Protein AF-A0A7V7KAH7-F1 (afdb_monomer)

Sequence (180 aa):
MSCTHLASYHIETARDGGSGFTVGRKTSPHVILTEWAMSPMSGLEFIKEVRTNKRYPNPYVAVIMLTSYCERHHVIEARDAGVNEFLVKPISVKALYDRIVEVIEFSRSYVISPSFTGPCRRRSPDSGYIGLGRRQADREKEETAAAARVKAEEEAAAMSQDEVASKLGKKTDNWRGGPR

pLDDT: mean 80.28, std 18.6, range [37.72, 97.38]

Solvent-accessible surface area (backbone atoms only — not comparable to full-atom values): 11133 Å² total; per-residue (Å²): 137,86,88,77,85,81,86,82,79,87,87,82,86,60,89,27,27,64,52,35,51,55,49,42,50,76,66,64,58,70,66,44,80,42,48,44,94,36,62,97,33,31,29,60,56,35,40,41,43,40,40,67,38,84,82,36,86,59,54,79,48,38,32,37,38,38,30,79,74,77,54,70,67,58,56,51,50,44,48,68,40,29,41,68,43,80,45,54,60,85,75,51,72,66,62,54,48,55,49,54,50,42,54,67,78,59,63,63,63,69,42,82,51,101,89,40,43,24,48,49,88,64,85,62,86,82,69,82,76,88,70,85,74,88,47,69,67,47,50,53,50,50,52,51,50,48,52,51,48,51,48,52,50,49,58,59,63,67,58,57,74,68,63,61,56,65,69,63,74,72,78,83,81,85,88,83,88,80,86,134

Radius of gyration: 28.98 Å; Cα contacts (8 Å, |Δi|>4): 180; chains: 1; bounding box: 41×62×112 Å

Mean predicted aligned error: 14.08 Å

Foldseek 3Di:
DDDDDDPPDDDDDDQALVRVQVCCLVPVDQEAEEEQPGPPDGPLNSLLCLLPPPSRPDNARAYEYEYQDDDPVVVVSCVQSAHPHYHHPPDDPVNVVVSVCCCPVPPADWDDDPRGTYGDSCPDPPPVDDDPDDDVVVVVVVVVVVVVVVVVVVVVVVPDPVVVVVVVVPPPPPDPDDDD

Secondary structure (DSSP, 8-state):
--------------SSHHHHHHHHHHH--SEEEEESS-SSS-HHHHHHHHHH-TTSS-TT-EEEEEES--SHHHHHHHHHHT-SEEEESSPPHHHHHHHHHHHHHSPPPEEEETTEEEE-S-S-S-S---SS--SHHHHHHHHHHHHHHHHHHHHHHHS-THHHHHHHTTSSS-------

Structure (mmCIF, N/CA/C/O backbone):
data_AF-A0A7V7KAH7-F1
#
_entry.id   AF-A0A7V7KAH7-F1
#
loop_
_atom_site.group_PDB
_atom_site.id
_atom_site.type_symbol
_atom_site.label_atom_id
_atom_site.label_alt_id
_atom_site.label_comp_id
_atom_site.label_asym_id
_atom_site.label_entity_id
_atom_site.label_seq_id
_atom_site.pdbx_PDB_ins_code
_atom_site.Cartn_x
_atom_site.Cartn_y
_atom_site.Cartn_z
_atom_site.occupancy
_atom_site.B_iso_or_equiv
_atom_site.auth_seq_id
_atom_site.auth_comp_id
_atom_site.auth_asym_id
_atom_site.auth_atom_id
_atom_site.pdbx_PDB_model_num
ATOM 1 N N . MET A 1 1 ? -23.311 5.744 -36.228 1.00 43.34 1 MET A N 1
ATOM 2 C CA . MET A 1 1 ? -21.865 5.975 -36.024 1.00 43.34 1 MET A CA 1
ATOM 3 C C . MET A 1 1 ? -21.495 5.434 -34.655 1.00 43.34 1 MET A C 1
ATOM 5 O O . MET A 1 1 ? -21.769 6.084 -33.658 1.00 43.34 1 MET A O 1
ATOM 9 N N . SER A 1 2 ? -20.997 4.197 -34.601 1.00 38.94 2 SER A N 1
ATOM 10 C CA . SER A 1 2 ? -20.601 3.543 -33.350 1.00 38.94 2 SER A CA 1
ATOM 11 C C . SER A 1 2 ? -19.161 3.935 -33.032 1.00 38.94 2 SER A C 1
ATOM 13 O O . SER A 1 2 ? -18.239 3.504 -33.720 1.00 38.94 2 SER A O 1
ATOM 15 N N . CYS A 1 3 ? -18.980 4.803 -32.040 1.00 37.72 3 CYS A N 1
ATOM 16 C CA . CYS A 1 3 ? -17.673 5.124 -31.482 1.00 37.72 3 CYS A CA 1
ATOM 17 C C . CYS A 1 3 ? -17.333 4.046 -30.448 1.00 37.72 3 CYS A C 1
ATOM 19 O O . CYS A 1 3 ? -17.736 4.128 -29.291 1.00 37.72 3 CYS A O 1
ATOM 21 N N . THR A 1 4 ? -16.653 2.989 -30.879 1.00 52.28 4 THR A N 1
ATOM 22 C CA . THR A 1 4 ? -16.087 1.986 -29.978 1.00 52.28 4 THR A CA 1
ATOM 23 C C . THR A 1 4 ? -14.599 2.246 -29.791 1.00 52.28 4 THR A C 1
ATOM 25 O O . THR A 1 4 ? -13.842 2.169 -30.751 1.00 52.28 4 THR A O 1
ATOM 28 N N . HIS A 1 5 ? -14.228 2.428 -28.520 1.00 53.56 5 HIS A N 1
ATOM 29 C CA . HIS A 1 5 ? -12.903 2.228 -27.922 1.00 53.56 5 HIS A CA 1
ATOM 30 C C . HIS A 1 5 ? -11.847 3.318 -28.121 1.00 53.56 5 HIS A C 1
ATOM 32 O O . HIS A 1 5 ? -11.156 3.357 -29.128 1.00 53.56 5 HIS A O 1
ATOM 38 N N . LEU A 1 6 ? -11.612 4.078 -27.047 1.00 44.00 6 LEU A N 1
ATOM 39 C CA . LEU A 1 6 ? -10.277 4.531 -26.646 1.00 44.00 6 LEU A CA 1
ATOM 40 C C . LEU A 1 6 ? -10.271 4.764 -25.126 1.00 44.00 6 LEU A C 1
ATOM 42 O O . LEU A 1 6 ? -10.186 5.884 -24.635 1.00 44.00 6 LEU A O 1
ATOM 46 N N . ALA A 1 7 ? -10.390 3.681 -24.355 1.00 54.16 7 ALA A N 1
ATOM 47 C CA . ALA A 1 7 ? -9.963 3.699 -22.959 1.00 54.16 7 ALA A CA 1
ATOM 48 C C . ALA A 1 7 ? -8.429 3.609 -22.953 1.00 54.16 7 ALA A C 1
ATOM 50 O O . ALA A 1 7 ? -7.856 2.529 -22.829 1.00 54.16 7 ALA A O 1
ATOM 51 N N . SER A 1 8 ? -7.754 4.732 -23.203 1.00 73.69 8 SER A N 1
ATOM 52 C CA . SER A 1 8 ? -6.296 4.805 -23.124 1.00 73.69 8 SER A CA 1
ATOM 53 C C . SER A 1 8 ? -5.871 4.659 -21.664 1.00 73.69 8 SER A C 1
ATOM 55 O O . SER A 1 8 ? -6.139 5.544 -20.851 1.00 73.69 8 SER A O 1
ATOM 57 N N . TYR A 1 9 ? -5.216 3.552 -21.323 1.00 79.94 9 TYR A N 1
ATOM 58 C CA . TYR A 1 9 ? -4.570 3.373 -20.027 1.00 79.94 9 TYR A CA 1
ATOM 59 C C . TYR A 1 9 ? -3.064 3.605 -20.171 1.00 79.94 9 TYR A C 1
ATOM 61 O O . TYR A 1 9 ? -2.433 3.128 -21.112 1.00 79.94 9 TYR A O 1
ATOM 69 N N . HIS A 1 10 ? -2.489 4.358 -19.237 1.00 89.81 10 HIS A N 1
ATOM 70 C CA . HIS A 1 10 ? -1.060 4.647 -19.196 1.00 89.81 10 HIS A CA 1
ATOM 71 C C . HIS A 1 10 ? -0.420 3.825 -18.078 1.00 89.81 10 HIS A C 1
ATOM 73 O O . HIS A 1 10 ? -0.781 3.988 -16.911 1.00 89.81 10 HIS A O 1
ATOM 79 N N . ILE A 1 11 ? 0.491 2.919 -18.436 1.00 93.12 11 ILE A N 1
ATOM 80 C CA . ILE A 1 11 ? 1.187 2.052 -17.481 1.00 93.12 11 ILE A CA 1
ATOM 81 C C . ILE A 1 11 ? 2.632 2.494 -17.401 1.00 93.12 11 ILE A C 1
ATOM 83 O O . ILE A 1 11 ? 3.334 2.554 -18.405 1.00 93.12 11 ILE A O 1
ATOM 87 N N . GLU A 1 12 ? 3.066 2.736 -16.175 1.00 95.38 12 GLU A N 1
ATOM 88 C CA . GLU A 1 12 ? 4.441 3.064 -15.851 1.00 95.38 12 GLU A CA 1
ATOM 89 C C . GLU A 1 12 ? 4.973 2.034 -14.871 1.00 95.38 12 GLU A C 1
ATOM 91 O O . GLU A 1 12 ? 4.263 1.580 -13.970 1.00 95.38 12 GLU A O 1
ATOM 96 N N . THR A 1 13 ? 6.228 1.649 -15.063 1.00 95.44 13 THR A N 1
ATOM 97 C CA . THR A 1 13 ? 6.860 0.596 -14.269 1.00 95.44 13 THR A CA 1
ATOM 98 C C . THR A 1 13 ? 8.055 1.143 -13.514 1.00 95.44 13 THR A C 1
ATOM 100 O O . THR A 1 13 ? 8.837 1.927 -14.049 1.00 95.44 13 THR A O 1
ATOM 103 N N . ALA A 1 14 ? 8.230 0.671 -12.287 1.00 95.44 14 ALA A N 1
ATOM 104 C CA . ALA A 1 14 ? 9.384 0.957 -11.453 1.00 95.44 14 ALA A CA 1
ATOM 105 C C . ALA A 1 14 ? 9.950 -0.352 -10.896 1.00 95.44 14 ALA A C 1
ATOM 107 O O . ALA A 1 14 ? 9.224 -1.339 -10.769 1.00 95.44 14 ALA A O 1
ATOM 108 N N . ARG A 1 15 ? 11.253 -0.372 -10.598 1.00 92.81 15 ARG A N 1
ATOM 109 C CA . ARG A 1 15 ? 11.948 -1.583 -10.128 1.00 92.81 15 ARG A CA 1
ATOM 110 C C . ARG A 1 15 ? 12.005 -1.693 -8.604 1.00 92.81 15 ARG A C 1
ATOM 112 O O . ARG A 1 15 ? 12.248 -2.781 -8.095 1.00 92.81 15 ARG A O 1
ATOM 119 N N . ASP A 1 16 ? 11.790 -0.589 -7.898 1.00 94.19 16 ASP A N 1
ATOM 120 C CA . ASP A 1 16 ? 11.923 -0.474 -6.446 1.00 94.19 16 ASP A CA 1
ATOM 121 C C . ASP A 1 16 ? 11.052 0.676 -5.905 1.00 94.19 16 ASP A C 1
ATOM 123 O O . ASP A 1 16 ? 10.502 1.474 -6.670 1.00 94.19 16 ASP A O 1
ATOM 127 N N . GLY A 1 17 ? 10.936 0.786 -4.578 1.00 92.81 17 GLY A N 1
ATOM 128 C CA . GLY A 1 17 ? 10.126 1.827 -3.939 1.00 92.81 17 GLY A CA 1
ATOM 129 C C . GLY A 1 17 ? 10.599 3.263 -4.211 1.00 92.81 17 GLY A C 1
ATOM 130 O O . GLY A 1 17 ? 9.771 4.161 -4.363 1.00 92.81 17 GLY A O 1
ATOM 131 N N . GLY A 1 18 ? 11.907 3.503 -4.343 1.00 94.94 18 GLY A N 1
ATOM 132 C CA . GLY A 1 18 ? 12.464 4.836 -4.593 1.00 94.94 18 GLY A CA 1
ATOM 133 C C . GLY A 1 18 ? 12.233 5.312 -6.029 1.00 94.94 18 GLY A C 1
ATOM 134 O O . GLY A 1 18 ? 11.789 6.447 -6.261 1.00 94.94 18 GLY A O 1
ATOM 135 N N . SER A 1 19 ? 12.466 4.431 -7.007 1.00 95.44 19 SER A N 1
ATOM 136 C CA . SER A 1 19 ? 12.095 4.695 -8.401 1.00 95.44 19 SER A CA 1
ATOM 137 C C . SER A 1 19 ? 10.576 4.836 -8.549 1.00 95.44 19 SER A C 1
ATOM 139 O O . SER A 1 19 ? 10.118 5.780 -9.196 1.00 95.44 19 SER A O 1
ATOM 141 N N . GLY A 1 20 ? 9.793 4.003 -7.854 1.00 95.44 20 GLY A N 1
ATOM 142 C CA . GLY A 1 20 ? 8.329 4.074 -7.812 1.00 95.44 20 GLY A CA 1
ATOM 143 C C . GLY A 1 20 ? 7.806 5.398 -7.258 1.00 95.44 20 GLY A C 1
ATOM 144 O O . GLY A 1 20 ? 6.901 6.001 -7.836 1.00 95.44 20 GLY A O 1
ATOM 145 N N . PHE A 1 21 ? 8.424 5.922 -6.199 1.00 95.69 21 PHE A N 1
ATOM 146 C CA . PHE A 1 21 ? 8.093 7.236 -5.647 1.00 95.69 21 PHE A CA 1
ATOM 147 C C . PHE A 1 21 ? 8.374 8.361 -6.645 1.00 95.69 21 PHE A C 1
ATOM 149 O O . PHE A 1 21 ? 7.554 9.261 -6.827 1.00 95.69 21 PHE A O 1
ATOM 156 N N . THR A 1 22 ? 9.505 8.293 -7.346 1.00 95.75 22 THR A N 1
ATOM 157 C CA . THR A 1 22 ? 9.881 9.296 -8.352 1.00 95.75 22 THR A CA 1
ATOM 158 C C . THR A 1 22 ? 8.941 9.276 -9.558 1.00 95.75 22 THR A C 1
ATOM 160 O O . THR A 1 22 ? 8.485 10.335 -9.991 1.00 95.75 22 THR A O 1
ATOM 163 N N . VAL A 1 23 ? 8.623 8.091 -10.084 1.00 95.56 23 VAL A N 1
ATOM 164 C CA . VAL A 1 23 ? 7.680 7.913 -11.200 1.00 95.56 23 VAL A CA 1
ATOM 165 C C . VAL A 1 23 ? 6.280 8.356 -10.789 1.00 95.56 23 VAL A C 1
ATOM 167 O O . VAL A 1 23 ? 5.658 9.147 -11.498 1.00 95.56 23 VAL A O 1
ATOM 170 N N . GLY A 1 24 ? 5.810 7.931 -9.614 1.00 95.00 24 GLY A N 1
ATOM 171 C CA . GLY A 1 24 ? 4.497 8.301 -9.092 1.00 95.00 24 GLY A CA 1
ATOM 172 C C . GLY A 1 24 ? 4.329 9.811 -8.923 1.00 95.00 24 GLY A C 1
ATOM 173 O O . GLY A 1 24 ? 3.283 10.357 -9.258 1.00 95.00 24 GLY A O 1
ATOM 174 N N . ARG A 1 25 ? 5.384 10.521 -8.505 1.00 95.31 25 ARG A N 1
ATOM 175 C CA . ARG A 1 25 ? 5.373 11.991 -8.427 1.00 95.31 25 ARG A CA 1
ATOM 176 C C . ARG A 1 25 ? 5.243 12.679 -9.782 1.00 95.31 25 ARG A C 1
ATOM 178 O O . ARG A 1 25 ? 4.626 13.734 -9.858 1.00 95.31 25 ARG A O 1
ATOM 185 N N . LYS A 1 26 ? 5.857 12.121 -10.825 1.00 94.56 26 LYS A N 1
ATOM 186 C CA . LYS A 1 26 ? 5.827 12.699 -12.176 1.00 94.56 26 LYS A CA 1
ATOM 187 C C . LYS A 1 26 ? 4.507 12.422 -12.889 1.00 94.56 26 LYS A C 1
ATOM 189 O O . LYS A 1 26 ? 4.016 13.276 -13.613 1.00 94.56 26 LYS A O 1
ATOM 194 N N . THR A 1 27 ? 3.964 11.226 -12.689 1.00 93.00 27 THR A N 1
ATOM 195 C CA . THR A 1 27 ? 2.845 10.691 -13.477 1.00 93.00 27 THR A CA 1
ATOM 196 C C . THR A 1 27 ? 1.501 10.811 -12.766 1.00 93.00 27 THR A C 1
ATOM 198 O O . THR A 1 27 ? 0.473 10.756 -13.429 1.00 93.00 27 THR A O 1
ATOM 201 N N . SER A 1 28 ? 1.498 11.018 -11.442 1.00 93.31 28 SER A N 1
ATOM 202 C CA . SER A 1 28 ? 0.298 11.096 -10.595 1.00 93.31 28 SER A CA 1
ATOM 203 C C . SER A 1 28 ? -0.695 9.954 -10.870 1.00 93.31 28 SER A C 1
ATOM 205 O O . SER A 1 28 ? -1.808 10.202 -11.335 1.00 93.31 28 SER A O 1
ATOM 207 N N . PRO A 1 29 ? -0.306 8.690 -10.617 1.00 94.69 29 PRO A N 1
ATOM 208 C CA . PRO A 1 29 ? -1.117 7.534 -10.978 1.00 94.69 29 PRO A CA 1
ATOM 209 C C . PRO A 1 29 ? -2.438 7.491 -10.199 1.00 94.69 29 PRO A C 1
ATOM 211 O O . PRO A 1 29 ? -2.518 7.921 -9.049 1.00 94.69 29 PRO A O 1
ATOM 214 N N . HIS A 1 30 ? -3.463 6.903 -10.818 1.00 93.31 30 HIS A N 1
ATOM 215 C CA . HIS A 1 30 ? -4.758 6.640 -10.177 1.00 93.31 30 HIS A CA 1
ATOM 216 C C . HIS A 1 30 ? -4.741 5.354 -9.340 1.00 93.31 30 HIS A C 1
ATOM 218 O O . HIS A 1 30 ? -5.385 5.277 -8.293 1.00 93.31 30 HIS A O 1
ATOM 224 N N . VAL A 1 31 ? -3.976 4.358 -9.796 1.00 95.38 31 VAL A N 1
ATOM 225 C CA . VAL A 1 31 ? -3.802 3.060 -9.142 1.00 95.38 31 VAL A CA 1
ATOM 226 C C . VAL A 1 31 ? -2.318 2.714 -9.117 1.00 95.38 31 VAL A C 1
ATOM 228 O O . VAL A 1 31 ? -1.616 2.876 -10.112 1.00 95.38 31 VAL A O 1
ATOM 231 N N . ILE A 1 32 ? -1.854 2.214 -7.979 1.00 97.06 32 ILE A N 1
ATOM 232 C CA . ILE A 1 32 ? -0.503 1.705 -7.772 1.00 97.06 32 ILE A CA 1
ATOM 233 C C . ILE A 1 32 ? -0.603 0.216 -7.477 1.00 97.06 32 ILE A C 1
ATOM 235 O O . ILE A 1 32 ? -1.284 -0.197 -6.538 1.00 97.06 32 ILE A O 1
ATOM 239 N N . LEU A 1 33 ? 0.121 -0.577 -8.257 1.00 97.00 33 LEU A N 1
ATOM 240 C CA . LEU A 1 33 ? 0.395 -1.976 -7.962 1.00 97.00 33 LEU A CA 1
ATOM 241 C C . LEU A 1 33 ? 1.817 -2.041 -7.405 1.00 97.00 33 LEU A C 1
ATOM 243 O O . LEU A 1 33 ? 2.743 -1.566 -8.060 1.00 97.00 33 LEU A O 1
ATOM 247 N N . THR A 1 34 ? 2.001 -2.581 -6.203 1.00 96.81 34 THR A N 1
ATOM 248 C CA . THR A 1 34 ? 3.327 -2.641 -5.570 1.00 96.81 34 THR A CA 1
ATOM 249 C C . THR A 1 34 ? 3.586 -3.996 -4.934 1.00 96.81 34 THR A C 1
ATOM 251 O O . THR A 1 34 ? 2.651 -4.659 -4.491 1.00 96.81 34 THR A O 1
ATOM 254 N N . GLU A 1 35 ? 4.850 -4.409 -4.895 1.00 95.31 35 GLU A N 1
ATOM 255 C CA . GLU A 1 35 ? 5.289 -5.629 -4.220 1.00 95.31 35 GLU A CA 1
ATOM 256 C C . GLU A 1 35 ? 5.752 -5.311 -2.795 1.00 95.31 35 GLU A C 1
ATOM 258 O O . GLU A 1 35 ? 6.312 -4.247 -2.549 1.00 95.31 35 GLU A O 1
ATOM 263 N N . TRP A 1 36 ? 5.554 -6.221 -1.841 1.00 95.00 36 TRP A N 1
ATOM 264 C CA . TRP A 1 36 ? 6.105 -6.047 -0.496 1.00 95.00 36 TRP A CA 1
ATOM 265 C C . TRP A 1 36 ? 7.627 -6.172 -0.496 1.00 95.00 36 TRP A C 1
ATOM 267 O O . TRP A 1 36 ? 8.336 -5.282 -0.017 1.00 95.00 36 TRP A O 1
ATOM 277 N N . ALA A 1 37 ? 8.121 -7.302 -1.005 1.00 92.81 37 ALA A N 1
ATOM 278 C CA . ALA A 1 37 ? 9.529 -7.670 -0.984 1.00 92.81 37 ALA A CA 1
ATOM 279 C C . ALA A 1 37 ? 10.291 -6.935 -2.098 1.00 92.81 37 ALA A C 1
ATOM 281 O O . ALA A 1 37 ? 10.526 -7.470 -3.180 1.00 92.81 37 ALA A O 1
ATOM 282 N N . MET A 1 38 ? 10.659 -5.685 -1.823 1.00 93.06 38 MET A N 1
ATOM 283 C CA . MET A 1 38 ? 11.460 -4.829 -2.699 1.00 93.06 38 MET A CA 1
ATOM 284 C C . MET A 1 38 ? 12.690 -4.298 -1.955 1.00 93.06 38 MET A C 1
ATOM 286 O O . MET A 1 38 ? 12.682 -4.177 -0.732 1.00 93.06 38 MET A O 1
ATOM 290 N N . SER A 1 39 ? 13.745 -3.981 -2.705 1.00 91.44 39 SER A N 1
ATOM 291 C CA . SER A 1 39 ? 15.004 -3.419 -2.206 1.00 91.44 39 SER A CA 1
ATOM 292 C C . SER A 1 39 ? 15.437 -2.263 -3.116 1.00 91.44 39 SER A C 1
ATOM 294 O O . SER A 1 39 ? 15.196 -2.347 -4.322 1.00 91.44 39 SER A O 1
ATOM 296 N N . PRO A 1 40 ? 16.047 -1.181 -2.591 1.00 93.62 40 PRO A N 1
ATOM 297 C CA . PRO A 1 40 ? 16.440 -0.961 -1.189 1.00 93.62 40 PRO A CA 1
ATOM 298 C C . PRO A 1 40 ? 15.286 -0.550 -0.267 1.00 93.62 40 PRO A C 1
ATOM 300 O O . PRO A 1 40 ? 15.445 -0.558 0.946 1.00 93.62 40 PRO A O 1
ATOM 303 N N . MET A 1 41 ? 14.140 -0.187 -0.840 1.00 94.94 41 MET A N 1
ATOM 304 C CA . MET A 1 41 ? 12.957 0.264 -0.115 1.00 94.94 41 MET A CA 1
ATOM 305 C C . MET A 1 41 ? 11.839 -0.762 -0.271 1.00 94.94 41 MET A C 1
ATOM 307 O O . MET A 1 41 ? 11.464 -1.093 -1.400 1.00 94.94 41 MET A O 1
ATOM 311 N N . SER A 1 42 ? 11.292 -1.227 0.850 1.00 94.50 42 SER A N 1
ATOM 312 C CA . SER A 1 42 ? 10.180 -2.178 0.858 1.00 94.50 42 SER A CA 1
ATOM 313 C C . SER A 1 42 ? 8.878 -1.539 0.366 1.00 94.50 42 SER A C 1
ATOM 315 O O . SER A 1 42 ? 8.684 -0.321 0.431 1.00 94.50 42 SER A O 1
ATOM 317 N N . GLY A 1 43 ? 7.929 -2.366 -0.077 1.00 94.75 43 GLY A N 1
ATOM 318 C CA . GLY A 1 43 ? 6.601 -1.890 -0.471 1.00 94.75 43 GLY A CA 1
ATOM 319 C C . GLY A 1 43 ? 5.852 -1.186 0.655 1.00 94.75 43 GLY A C 1
ATOM 320 O O . GLY A 1 43 ? 5.167 -0.195 0.409 1.00 94.75 43 GLY A O 1
ATOM 321 N N . LEU A 1 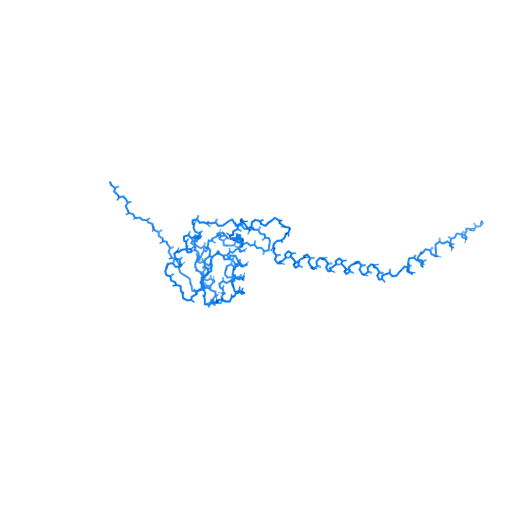44 ? 6.008 -1.650 1.900 1.00 95.31 44 LEU A N 1
ATOM 322 C CA . LEU A 1 44 ? 5.403 -0.991 3.058 1.00 95.31 44 LEU A CA 1
ATOM 323 C C . LEU A 1 44 ? 5.970 0.408 3.292 1.00 95.31 44 LEU A C 1
ATOM 325 O O . LEU A 1 44 ? 5.204 1.344 3.517 1.00 95.31 44 LEU A O 1
ATOM 329 N N . GLU A 1 45 ? 7.294 0.558 3.261 1.00 95.88 45 GLU A N 1
ATOM 330 C CA . GLU A 1 45 ? 7.941 1.864 3.416 1.00 95.88 45 GLU A CA 1
ATOM 331 C C . GLU A 1 45 ? 7.527 2.801 2.288 1.00 95.88 45 GLU A C 1
ATOM 333 O O . GLU A 1 45 ? 7.178 3.953 2.538 1.00 95.88 45 GLU A O 1
ATOM 338 N N . PHE A 1 46 ? 7.493 2.293 1.055 1.00 97.00 46 PHE A N 1
ATOM 339 C CA . PHE A 1 46 ? 7.040 3.053 -0.101 1.00 97.00 46 PHE A CA 1
ATOM 340 C C . PHE A 1 46 ? 5.621 3.594 0.090 1.00 97.00 46 PHE A C 1
ATOM 342 O O . PHE A 1 46 ? 5.376 4.778 -0.137 1.00 97.00 46 PHE A O 1
ATOM 349 N N . ILE A 1 47 ? 4.689 2.769 0.570 1.00 96.81 47 ILE A N 1
ATOM 350 C CA . ILE A 1 47 ? 3.322 3.227 0.832 1.00 96.81 47 ILE A CA 1
ATOM 351 C C . ILE A 1 47 ? 3.287 4.251 1.961 1.00 96.81 47 ILE A C 1
ATOM 353 O O . ILE A 1 47 ? 2.591 5.257 1.835 1.00 96.81 47 ILE A O 1
ATOM 357 N N . LYS A 1 48 ? 4.047 4.047 3.041 1.00 95.62 48 LYS A N 1
ATOM 358 C CA . LYS A 1 48 ? 4.141 5.043 4.117 1.00 95.62 48 LYS A CA 1
ATOM 359 C C . LYS A 1 48 ? 4.607 6.393 3.568 1.00 95.62 48 LYS A C 1
ATOM 361 O O . LYS A 1 48 ? 3.974 7.406 3.869 1.00 95.62 48 LYS A O 1
ATOM 366 N N . GLU A 1 49 ? 5.623 6.414 2.706 1.00 95.75 49 GLU A N 1
ATOM 367 C CA . GLU A 1 49 ? 6.074 7.634 2.025 1.00 95.75 49 GLU A CA 1
ATOM 368 C C . GLU A 1 49 ? 4.979 8.236 1.134 1.00 95.75 49 GLU A C 1
ATOM 370 O O . GLU A 1 49 ? 4.710 9.430 1.222 1.00 95.75 49 GLU A O 1
ATOM 375 N N . VAL A 1 50 ? 4.271 7.433 0.335 1.00 96.12 50 VAL A N 1
ATOM 376 C CA . VAL A 1 50 ? 3.137 7.903 -0.488 1.00 96.12 50 VAL A CA 1
ATOM 377 C C . VAL A 1 50 ? 2.037 8.562 0.355 1.00 96.12 50 VAL A C 1
ATOM 379 O O . VAL A 1 50 ? 1.459 9.566 -0.060 1.00 96.12 50 VAL A O 1
ATOM 382 N N . ARG A 1 51 ? 1.735 8.017 1.539 1.00 95.06 51 ARG A N 1
ATOM 383 C CA . ARG A 1 51 ? 0.655 8.507 2.413 1.00 95.06 51 ARG A CA 1
ATOM 384 C C . ARG A 1 51 ? 1.047 9.725 3.253 1.00 95.06 51 ARG A C 1
ATOM 386 O O . ARG A 1 51 ? 0.168 10.505 3.614 1.00 95.06 51 ARG A O 1
ATOM 393 N N . THR A 1 52 ? 2.324 9.878 3.604 1.00 94.25 52 THR A N 1
ATOM 394 C CA . THR A 1 52 ? 2.776 10.870 4.605 1.00 94.25 52 THR A CA 1
ATOM 395 C C . THR A 1 52 ? 3.689 11.956 4.045 1.00 94.25 52 THR A C 1
ATOM 397 O O . THR A 1 52 ? 3.732 13.065 4.585 1.00 94.25 52 THR A O 1
ATOM 400 N N . ASN A 1 53 ? 4.404 11.686 2.953 1.00 94.12 53 ASN A N 1
ATOM 401 C CA . ASN A 1 53 ? 5.360 12.628 2.402 1.00 94.12 53 ASN A CA 1
ATOM 402 C C . ASN A 1 53 ? 4.646 13.705 1.580 1.00 94.12 53 ASN A C 1
ATOM 404 O O . ASN A 1 53 ? 4.074 13.434 0.527 1.00 94.12 53 ASN A O 1
ATOM 408 N N . LYS A 1 54 ? 4.767 14.965 2.011 1.00 92.44 54 LYS A N 1
ATOM 409 C CA . LYS A 1 54 ? 4.175 16.134 1.333 1.00 92.44 54 LYS A CA 1
ATOM 410 C C . LYS A 1 54 ? 4.653 16.326 -0.111 1.00 92.44 54 LYS A C 1
ATOM 412 O O . LYS A 1 54 ? 4.043 17.081 -0.858 1.00 92.44 54 LYS A O 1
ATOM 417 N N . ARG A 1 55 ? 5.768 15.697 -0.502 1.00 93.69 55 ARG A N 1
ATOM 418 C CA . ARG A 1 55 ? 6.285 15.741 -1.878 1.00 93.69 55 ARG A CA 1
ATOM 419 C C . ARG A 1 55 ? 5.515 14.822 -2.824 1.00 93.69 55 ARG A C 1
ATOM 421 O O . ARG A 1 55 ? 5.693 14.957 -4.037 1.00 93.69 55 ARG A O 1
ATOM 428 N N . TYR A 1 56 ? 4.728 13.883 -2.298 1.00 94.62 56 TYR A N 1
ATOM 429 C CA . TYR A 1 56 ? 3.877 13.022 -3.103 1.00 94.62 56 TYR A CA 1
ATOM 430 C C . TYR A 1 56 ? 2.556 13.742 -3.422 1.00 94.62 56 TYR A C 1
ATOM 432 O O . TYR A 1 56 ? 1.921 14.265 -2.508 1.00 94.62 56 TYR A O 1
ATOM 440 N N . PRO A 1 57 ? 2.134 13.809 -4.698 1.00 93.06 57 PRO A N 1
ATOM 441 C CA . PRO A 1 57 ? 1.035 14.682 -5.114 1.00 93.06 57 PRO A CA 1
ATOM 442 C C . PRO A 1 57 ? -0.335 14.225 -4.605 1.00 93.06 57 PRO A C 1
ATOM 444 O O . PRO A 1 57 ? -1.201 15.056 -4.350 1.00 93.06 57 PRO A O 1
ATOM 447 N N . ASN A 1 58 ? -0.542 12.913 -4.460 1.00 93.56 58 ASN A N 1
ATOM 448 C CA . ASN A 1 58 ? -1.842 12.352 -4.114 1.00 93.56 58 ASN A CA 1
ATOM 449 C C . ASN A 1 58 ? -1.724 11.255 -3.039 1.00 93.56 58 ASN A C 1
ATOM 451 O O . ASN A 1 58 ? -1.497 10.092 -3.380 1.00 93.56 58 ASN A O 1
ATOM 455 N N . PRO A 1 59 ? -1.940 11.578 -1.752 1.00 92.94 59 PRO A N 1
ATOM 456 C CA . PRO A 1 59 ? -1.942 10.584 -0.683 1.00 92.94 59 PRO A CA 1
ATOM 457 C C . PRO A 1 59 ? -3.207 9.712 -0.671 1.00 92.94 59 PRO A C 1
ATOM 459 O O . PRO A 1 59 ? -3.294 8.818 0.165 1.00 92.94 59 PRO A O 1
ATOM 462 N N . TYR A 1 60 ? -4.177 9.933 -1.570 1.00 94.06 60 TYR A N 1
ATOM 463 C CA . TYR A 1 60 ? -5.424 9.161 -1.700 1.00 94.06 60 TYR A CA 1
ATOM 464 C C . TYR A 1 60 ? -5.399 8.139 -2.840 1.00 94.06 60 T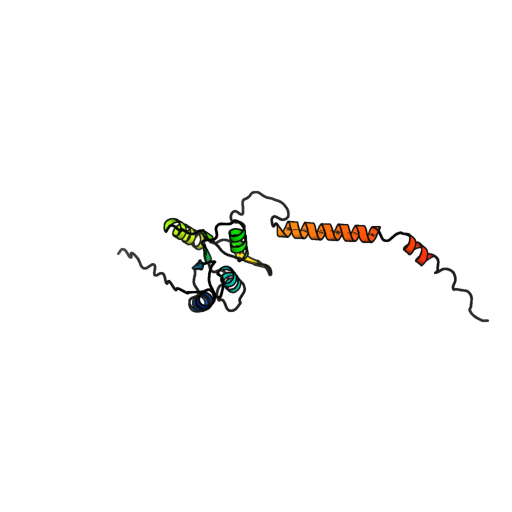YR A C 1
ATOM 466 O O . TYR A 1 60 ? -6.391 7.444 -3.065 1.00 94.06 60 TYR A O 1
ATOM 474 N N . VAL A 1 61 ? -4.277 8.027 -3.555 1.00 95.44 61 VAL A N 1
ATOM 475 C CA . VAL A 1 61 ? -4.105 7.061 -4.646 1.00 95.44 61 VAL A CA 1
ATOM 476 C C . VAL A 1 61 ? -4.483 5.645 -4.200 1.00 95.44 61 VAL A C 1
ATOM 478 O O . VAL A 1 61 ? -4.173 5.234 -3.076 1.00 95.44 61 VAL A O 1
ATOM 481 N N . ALA A 1 62 ? -5.189 4.901 -5.052 1.00 95.81 62 ALA A N 1
ATOM 482 C CA . ALA A 1 62 ? -5.537 3.521 -4.751 1.00 95.81 62 ALA A CA 1
ATOM 483 C C . ALA A 1 62 ? -4.282 2.649 -4.829 1.00 95.81 62 ALA A C 1
ATOM 485 O O . ALA A 1 62 ? -3.567 2.671 -5.827 1.00 95.81 62 ALA A O 1
ATOM 486 N N . VAL A 1 63 ? -4.010 1.871 -3.784 1.00 96.94 63 VAL A N 1
ATOM 487 C CA . VAL A 1 63 ? -2.849 0.982 -3.733 1.00 96.94 63 VAL A CA 1
ATOM 488 C C . VAL A 1 63 ? -3.295 -0.459 -3.552 1.00 96.94 63 VAL A C 1
ATOM 490 O O . VAL A 1 63 ? -3.971 -0.789 -2.576 1.00 96.94 63 VAL A O 1
ATOM 493 N N . ILE A 1 64 ? -2.880 -1.319 -4.476 1.00 97.38 64 ILE A N 1
ATOM 494 C CA . ILE A 1 64 ? -3.035 -2.767 -4.385 1.00 97.38 64 ILE A CA 1
ATOM 495 C C . ILE A 1 64 ? -1.647 -3.360 -4.159 1.00 97.38 64 ILE A C 1
ATOM 497 O O . ILE A 1 64 ? -0.750 -3.228 -4.993 1.00 97.38 64 ILE A O 1
ATOM 501 N N . MET A 1 65 ? -1.466 -4.000 -3.012 1.00 97.12 65 MET A N 1
ATOM 502 C CA . MET A 1 65 ? -0.242 -4.709 -2.685 1.00 97.12 65 MET A CA 1
ATOM 503 C C . MET A 1 65 ? -0.333 -6.148 -3.178 1.00 97.12 65 MET A C 1
ATOM 505 O O . MET A 1 65 ? -1.284 -6.866 -2.872 1.00 97.12 65 MET A O 1
ATOM 509 N N . LEU A 1 66 ? 0.673 -6.560 -3.934 1.00 96.06 66 LEU A N 1
ATOM 510 C CA . LEU A 1 66 ? 0.888 -7.923 -4.391 1.00 96.06 66 LEU A CA 1
ATOM 511 C C . LEU A 1 66 ? 2.019 -8.504 -3.545 1.00 96.06 66 LEU A C 1
ATOM 513 O O . LEU A 1 66 ? 3.004 -7.810 -3.321 1.00 96.06 66 LEU A O 1
ATOM 517 N N . THR A 1 67 ? 1.902 -9.731 -3.043 1.00 94.69 67 THR A N 1
ATOM 518 C CA . THR A 1 67 ? 3.005 -10.306 -2.262 1.00 94.69 67 THR A CA 1
ATOM 519 C C . THR A 1 67 ? 2.994 -11.822 -2.165 1.00 94.69 67 THR A C 1
ATOM 521 O O . THR A 1 67 ? 1.965 -12.455 -2.364 1.00 94.69 67 THR A O 1
ATOM 524 N N . SER A 1 68 ? 4.143 -12.415 -1.850 1.00 94.62 68 SER A N 1
ATOM 525 C CA . SER A 1 68 ? 4.257 -13.829 -1.475 1.00 94.62 68 SER A CA 1
ATOM 526 C C . SER A 1 68 ? 3.958 -14.090 0.008 1.00 94.62 68 SER A C 1
ATOM 528 O O . SER A 1 68 ? 3.790 -15.244 0.391 1.00 94.62 68 SE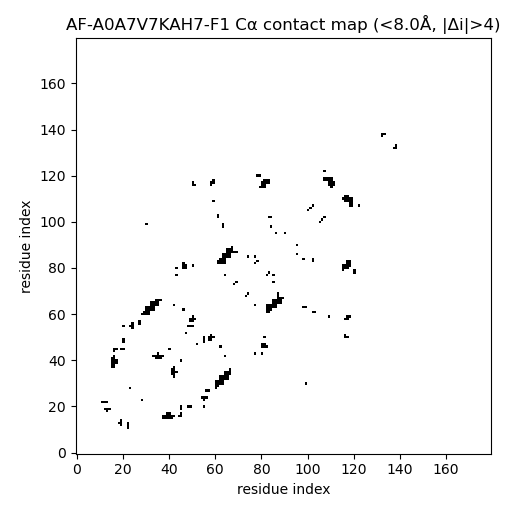R A O 1
ATOM 530 N N . TYR A 1 69 ? 3.883 -13.049 0.842 1.00 92.00 69 TYR A N 1
ATOM 531 C CA . TYR A 1 69 ? 3.571 -13.179 2.265 1.00 92.00 69 TYR A CA 1
ATOM 532 C C . TYR A 1 69 ? 2.076 -13.435 2.484 1.00 92.00 69 TYR A C 1
ATOM 534 O O . TYR A 1 69 ? 1.231 -12.640 2.071 1.00 92.00 69 TYR A O 1
ATOM 542 N N . CYS A 1 70 ? 1.732 -14.548 3.130 1.00 91.06 70 CYS A N 1
ATOM 543 C CA . CYS A 1 70 ? 0.343 -14.989 3.307 1.00 91.06 70 CYS A CA 1
ATOM 544 C C . CYS A 1 70 ? -0.133 -14.939 4.764 1.00 91.06 70 CYS A C 1
ATOM 546 O O . CYS A 1 70 ? -1.312 -15.156 5.053 1.00 91.06 70 CYS A O 1
ATOM 548 N N . GLU A 1 71 ? 0.770 -14.647 5.696 1.00 94.31 71 GLU A N 1
ATOM 549 C CA . GLU A 1 71 ? 0.486 -14.649 7.117 1.00 94.31 71 GLU A CA 1
ATOM 550 C C . GLU A 1 71 ? -0.397 -13.465 7.522 1.00 94.31 71 GLU A C 1
ATOM 552 O O . GLU A 1 71 ? -0.291 -12.342 7.025 1.00 94.31 71 GLU A O 1
ATOM 557 N N . ARG A 1 72 ? -1.259 -13.704 8.513 1.00 92.00 72 ARG A N 1
ATOM 558 C CA . ARG A 1 72 ? -2.228 -12.712 8.995 1.00 92.00 72 ARG A CA 1
ATOM 559 C C . ARG A 1 72 ? -1.585 -11.403 9.464 1.00 92.00 72 ARG A C 1
ATOM 561 O O . ARG A 1 72 ? -2.192 -10.349 9.292 1.00 92.00 72 ARG A O 1
ATOM 568 N N . HIS A 1 73 ? -0.399 -11.460 10.069 1.00 93.94 73 HIS A N 1
ATOM 569 C CA . HIS A 1 73 ? 0.283 -10.262 10.561 1.00 93.94 73 HIS A CA 1
ATOM 570 C C . HIS A 1 73 ? 0.693 -9.333 9.408 1.00 93.94 73 HIS A C 1
ATOM 572 O O . HIS A 1 73 ? 0.423 -8.138 9.486 1.00 93.94 73 HIS A O 1
ATOM 578 N N . HIS A 1 74 ? 1.172 -9.881 8.286 1.00 94.19 74 HIS A N 1
ATOM 579 C CA . HIS A 1 74 ? 1.475 -9.108 7.081 1.00 94.19 74 HIS A CA 1
ATOM 580 C C . HIS A 1 74 ? 0.234 -8.399 6.522 1.00 94.19 74 HIS A C 1
ATOM 582 O O . HIS A 1 74 ? 0.286 -7.222 6.171 1.00 94.19 74 HIS A O 1
ATOM 588 N N . VAL A 1 75 ? -0.929 -9.060 6.521 1.00 92.19 75 VAL A N 1
ATOM 589 C CA . VAL A 1 75 ? -2.194 -8.423 6.105 1.00 92.19 75 VAL A CA 1
ATOM 590 C C . VAL A 1 75 ? -2.547 -7.235 7.008 1.00 92.19 75 VAL A C 1
ATOM 592 O O . VAL A 1 75 ? -3.002 -6.194 6.526 1.00 92.19 75 VAL A O 1
ATOM 595 N N . ILE A 1 76 ? -2.348 -7.379 8.322 1.00 92.44 76 ILE A N 1
ATOM 596 C CA . ILE A 1 76 ? -2.605 -6.313 9.299 1.00 92.44 76 ILE A CA 1
ATOM 597 C C . ILE A 1 76 ? -1.652 -5.141 9.062 1.00 92.44 76 ILE A C 1
ATOM 599 O O . ILE A 1 76 ? -2.107 -4.003 8.998 1.00 92.44 76 ILE A O 1
ATOM 603 N N . GLU A 1 77 ? -0.366 -5.412 8.874 1.00 94.31 77 GLU A N 1
ATOM 604 C CA . GLU A 1 77 ? 0.655 -4.398 8.611 1.00 94.31 77 GLU A CA 1
ATOM 605 C C . GLU A 1 77 ? 0.417 -3.644 7.296 1.00 94.31 77 GLU A C 1
ATOM 607 O O . GLU A 1 77 ? 0.450 -2.414 7.284 1.00 94.31 77 GLU A O 1
ATOM 612 N N . ALA A 1 78 ? 0.091 -4.347 6.207 1.00 94.75 78 ALA A N 1
ATOM 613 C CA . ALA A 1 78 ? -0.279 -3.736 4.929 1.00 94.75 78 ALA A CA 1
ATOM 614 C C . ALA A 1 78 ? -1.489 -2.805 5.073 1.00 94.75 78 ALA A C 1
ATOM 616 O O . ALA A 1 78 ? -1.468 -1.648 4.640 1.00 94.75 78 ALA A O 1
ATOM 617 N N . ARG A 1 79 ? -2.548 -3.289 5.730 1.00 93.62 79 ARG A N 1
ATOM 618 C CA . ARG A 1 79 ? -3.744 -2.490 6.022 1.00 93.62 79 ARG A CA 1
ATOM 619 C C . ARG A 1 79 ? -3.393 -1.257 6.854 1.00 93.62 79 ARG A C 1
ATOM 621 O O . ARG A 1 79 ? -3.916 -0.170 6.611 1.00 93.62 79 ARG A O 1
ATOM 628 N N . ASP A 1 80 ? -2.523 -1.422 7.841 1.00 93.00 80 ASP A N 1
ATOM 629 C CA . ASP A 1 80 ? -2.154 -0.367 8.773 1.00 93.00 80 ASP A CA 1
ATOM 630 C C . ASP A 1 80 ? -1.209 0.671 8.151 1.00 93.00 80 ASP A C 1
ATOM 632 O O . ASP A 1 80 ? -1.282 1.840 8.529 1.00 93.00 80 ASP A O 1
ATOM 636 N N . ALA A 1 81 ? -0.434 0.287 7.133 1.00 94.62 81 ALA A N 1
ATOM 63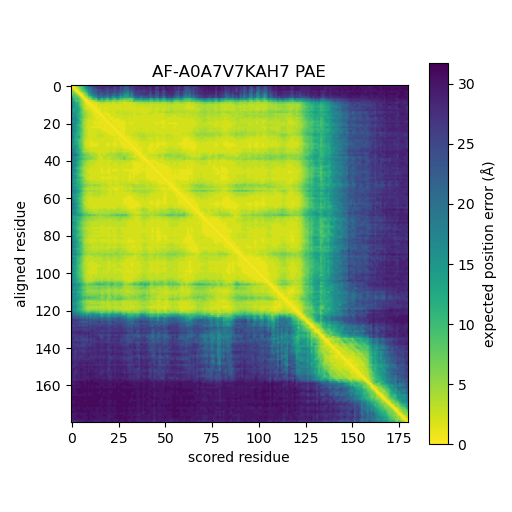7 C CA . ALA A 1 81 ? 0.312 1.196 6.264 1.00 94.62 81 ALA A CA 1
ATOM 638 C C . ALA A 1 81 ? -0.584 1.983 5.288 1.00 94.62 81 ALA A C 1
ATOM 640 O O . ALA A 1 81 ? -0.129 2.953 4.687 1.00 94.62 81 ALA A O 1
ATOM 641 N N . GLY A 1 82 ? -1.858 1.605 5.141 1.00 94.88 82 GLY A N 1
ATOM 642 C CA . GLY A 1 82 ? -2.820 2.306 4.290 1.00 94.88 82 GLY A CA 1
ATOM 643 C C . GLY A 1 82 ? -2.939 1.729 2.880 1.00 94.88 82 GLY A C 1
ATOM 644 O O . GLY A 1 82 ? -3.276 2.465 1.952 1.00 94.88 82 GLY A O 1
ATOM 645 N N . VAL A 1 83 ? -2.677 0.434 2.698 1.00 96.00 83 VAL A N 1
ATOM 646 C CA . VAL A 1 83 ? -3.024 -0.301 1.471 1.00 96.00 83 VAL A CA 1
ATOM 647 C C . VAL A 1 83 ? -4.545 -0.351 1.298 1.00 96.00 83 VAL A C 1
ATOM 649 O O . VAL A 1 83 ? -5.285 -0.520 2.271 1.00 96.00 83 VAL A O 1
ATOM 652 N N . ASN A 1 84 ? -5.025 -0.241 0.056 1.00 95.56 84 ASN A N 1
ATOM 653 C CA . ASN A 1 84 ? -6.424 -0.500 -0.260 1.00 95.56 84 ASN A CA 1
ATOM 654 C C . ASN A 1 84 ? -6.638 -2.018 -0.297 1.00 95.56 84 ASN A C 1
ATOM 656 O O . ASN A 1 84 ? -7.275 -2.566 0.601 1.00 95.56 84 ASN A O 1
ATOM 660 N N . GLU A 1 85 ? -6.053 -2.718 -1.263 1.00 94.56 85 GLU A N 1
ATOM 661 C CA . GLU A 1 85 ? -6.250 -4.163 -1.425 1.00 94.56 85 GLU A CA 1
ATOM 662 C C . GLU A 1 85 ? -4.950 -4.953 -1.338 1.00 94.56 85 GLU A C 1
ATOM 664 O O . GLU A 1 85 ? -3.883 -4.458 -1.680 1.00 94.56 85 GLU A O 1
ATOM 669 N N . PHE A 1 86 ? -5.050 -6.200 -0.888 1.00 94.50 86 PHE A N 1
ATOM 670 C CA . PHE A 1 86 ? -3.914 -7.092 -0.688 1.00 94.50 86 PHE A CA 1
ATOM 671 C C . PHE A 1 86 ? -4.175 -8.410 -1.415 1.00 94.50 86 PHE A C 1
ATOM 673 O O . PHE A 1 86 ? -5.217 -9.035 -1.207 1.00 94.50 86 PHE A O 1
ATOM 680 N N . LEU A 1 87 ? -3.244 -8.820 -2.273 1.00 95.50 87 LEU A N 1
ATOM 681 C CA . LEU A 1 87 ? -3.316 -10.052 -3.051 1.00 95.50 87 LEU A CA 1
ATOM 682 C C . LEU A 1 87 ? -2.064 -10.896 -2.828 1.00 95.50 87 LEU A C 1
ATOM 684 O O . LEU A 1 87 ? -0.941 -10.434 -3.030 1.00 95.50 87 LEU A O 1
ATOM 688 N N . VAL A 1 88 ? -2.282 -12.159 -2.469 1.00 95.62 88 VAL A N 1
ATOM 689 C CA . VAL A 1 88 ? -1.215 -13.147 -2.303 1.00 95.62 88 VAL A CA 1
ATOM 690 C C . VAL A 1 88 ? -0.921 -13.820 -3.644 1.00 95.62 88 VAL A C 1
ATOM 692 O O . VAL A 1 88 ? -1.836 -14.165 -4.392 1.00 95.62 88 VAL A O 1
ATOM 695 N N . LYS A 1 89 ? 0.359 -14.008 -3.953 1.00 94.44 89 LYS A N 1
ATOM 696 C CA . LYS A 1 89 ? 0.848 -14.743 -5.120 1.00 94.44 89 LYS A CA 1
ATOM 697 C C . LYS A 1 89 ? 0.741 -16.254 -4.883 1.00 94.44 89 LYS A C 1
ATOM 699 O O . LYS A 1 89 ? 1.069 -16.708 -3.790 1.00 94.44 89 LYS A O 1
ATOM 704 N N . PRO A 1 90 ? 0.339 -17.048 -5.894 1.00 94.94 90 PRO A N 1
ATOM 705 C CA . PRO A 1 90 ? 0.104 -16.686 -7.298 1.00 94.94 90 PRO A CA 1
ATOM 706 C C . PRO A 1 90 ? -1.240 -15.973 -7.543 1.00 94.94 90 PRO A C 1
ATOM 708 O O . PRO A 1 90 ? -2.270 -16.352 -6.995 1.00 94.94 90 PRO A O 1
ATOM 711 N N . ILE A 1 91 ? -1.235 -14.952 -8.409 1.00 94.50 91 ILE A N 1
ATOM 712 C CA . ILE A 1 91 ? -2.407 -14.102 -8.682 1.00 94.50 91 ILE A CA 1
ATOM 713 C C . ILE A 1 91 ? -3.033 -14.497 -10.019 1.00 94.50 91 ILE A C 1
ATOM 715 O O . ILE A 1 91 ? -2.345 -14.554 -11.037 1.00 94.50 91 ILE A O 1
ATOM 719 N N . SER A 1 92 ? -4.348 -14.719 -10.036 1.00 96.25 92 SER A N 1
ATOM 720 C CA . SER A 1 92 ? -5.095 -14.879 -11.285 1.00 96.25 92 SER A CA 1
ATOM 721 C C . SER A 1 92 ? -5.460 -13.518 -11.883 1.00 96.25 92 SER A C 1
ATOM 723 O O . SER A 1 92 ? -5.713 -12.552 -11.160 1.00 96.25 92 SER A O 1
ATOM 725 N N . VAL A 1 93 ? -5.552 -13.447 -13.214 1.00 95.94 93 VAL A N 1
ATOM 726 C CA . VAL A 1 93 ? -5.977 -12.223 -13.922 1.00 95.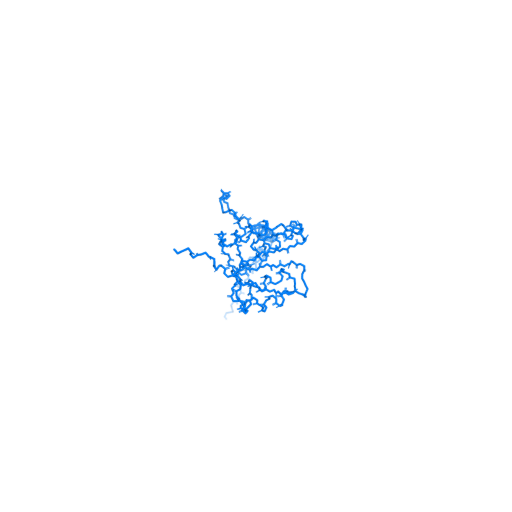94 93 VAL A CA 1
ATOM 727 C C . VAL A 1 93 ? -7.338 -11.747 -13.417 1.00 95.94 93 VAL A C 1
ATOM 729 O O . VAL A 1 93 ? -7.525 -10.557 -13.180 1.00 95.94 93 VAL A O 1
ATOM 732 N N . LYS A 1 94 ? -8.261 -12.687 -13.167 1.00 96.31 94 LYS A N 1
ATOM 733 C CA . LYS A 1 94 ? -9.576 -12.383 -12.602 1.00 96.31 94 LYS A CA 1
ATOM 734 C C . LYS A 1 94 ? -9.464 -11.737 -11.219 1.00 96.31 94 LYS A C 1
ATOM 736 O O . LYS A 1 94 ? -10.090 -10.713 -10.990 1.00 96.31 94 LYS A O 1
ATOM 741 N N . ALA A 1 95 ? -8.655 -12.297 -10.317 1.00 95.88 95 ALA A N 1
ATOM 742 C CA . ALA A 1 95 ? -8.506 -11.749 -8.971 1.00 95.88 95 ALA A CA 1
ATOM 743 C C . ALA A 1 95 ? -7.922 -10.330 -8.992 1.00 95.88 95 ALA A C 1
ATOM 745 O O . ALA A 1 95 ? -8.405 -9.464 -8.267 1.00 95.88 95 ALA A O 1
ATOM 746 N N . LEU A 1 96 ? -6.918 -10.074 -9.839 1.00 96.38 96 LEU A N 1
ATOM 747 C CA . LEU A 1 96 ? -6.352 -8.733 -9.998 1.00 96.38 96 LEU A CA 1
ATOM 748 C C . LEU A 1 96 ? -7.378 -7.748 -10.572 1.00 96.38 96 LEU A C 1
ATOM 750 O O . LEU A 1 96 ? -7.531 -6.652 -10.039 1.00 96.38 96 LEU A O 1
ATOM 754 N N . TYR A 1 97 ? -8.097 -8.150 -11.622 1.00 95.44 97 TYR A N 1
ATOM 755 C CA . TYR A 1 97 ? -9.140 -7.336 -12.240 1.00 95.44 97 TYR A CA 1
ATOM 756 C C . TYR A 1 97 ? -10.246 -6.978 -11.244 1.00 95.44 97 TYR A C 1
ATOM 758 O O . TYR A 1 97 ? -10.566 -5.802 -11.094 1.00 95.44 97 TYR A O 1
ATOM 766 N N . ASP A 1 98 ? -10.755 -7.962 -10.496 1.00 95.62 98 ASP A N 1
ATOM 767 C CA . ASP A 1 98 ? -11.791 -7.749 -9.482 1.00 95.62 98 ASP A CA 1
ATOM 768 C C . ASP A 1 98 ? -11.337 -6.708 -8.438 1.00 95.62 98 ASP A C 1
ATOM 770 O O . ASP A 1 98 ? -12.124 -5.850 -8.045 1.00 95.62 98 ASP A O 1
ATOM 774 N N . ARG A 1 99 ? -10.059 -6.726 -8.018 1.00 95.44 99 ARG A N 1
ATOM 775 C CA . ARG A 1 99 ? -9.522 -5.719 -7.082 1.00 95.44 99 ARG A CA 1
ATOM 776 C C . ARG A 1 99 ? -9.382 -4.338 -7.700 1.00 95.44 99 ARG A C 1
ATOM 778 O O . ARG A 1 99 ? -9.636 -3.356 -7.012 1.00 95.44 99 ARG A O 1
ATOM 785 N N . ILE A 1 100 ? -8.960 -4.251 -8.960 1.00 94.56 100 ILE A N 1
ATOM 786 C CA . ILE A 1 100 ? -8.857 -2.972 -9.675 1.00 94.56 100 ILE A CA 1
ATOM 787 C C . ILE A 1 100 ? -10.245 -2.335 -9.791 1.00 94.56 100 ILE A C 1
ATOM 789 O O . ILE A 1 100 ? -10.402 -1.163 -9.460 1.00 94.56 100 ILE A O 1
ATOM 793 N N . VAL A 1 101 ? -11.254 -3.116 -10.184 1.00 94.00 101 VAL A N 1
ATOM 794 C CA . VAL A 1 101 ? -12.648 -2.657 -10.231 1.00 94.00 101 VAL A CA 1
ATOM 795 C C . VAL A 1 101 ? -13.114 -2.227 -8.841 1.00 94.00 101 VAL A C 1
ATOM 797 O O . VAL A 1 101 ? -13.663 -1.140 -8.700 1.00 94.00 101 VAL A O 1
ATOM 800 N N . GLU A 1 102 ? -12.833 -3.015 -7.798 1.00 92.62 102 GLU A N 1
ATOM 801 C CA . GLU A 1 102 ? -13.232 -2.683 -6.425 1.00 92.62 102 GLU A CA 1
ATOM 802 C C . GLU A 1 102 ? -12.664 -1.337 -5.952 1.00 92.62 102 GLU A C 1
ATOM 804 O O . GLU A 1 102 ? -13.398 -0.529 -5.386 1.00 92.62 102 GLU A O 1
ATOM 809 N N . VAL A 1 103 ? -11.378 -1.056 -6.195 1.00 93.62 103 VAL A N 1
ATOM 810 C CA . VAL A 1 103 ? -10.765 0.203 -5.734 1.00 93.62 103 VAL A CA 1
ATOM 811 C C . VAL A 1 103 ? -11.168 1.426 -6.559 1.00 93.62 103 VAL A C 1
ATOM 813 O O . VAL A 1 103 ? -11.075 2.537 -6.038 1.00 93.62 103 VAL A O 1
ATOM 816 N N . ILE A 1 104 ? -11.589 1.237 -7.813 1.00 91.38 104 ILE A N 1
ATOM 817 C CA . ILE A 1 104 ? -12.028 2.321 -8.703 1.00 91.38 104 ILE A CA 1
ATOM 818 C C . ILE A 1 104 ? -13.511 2.637 -8.480 1.00 91.38 104 ILE A C 1
ATOM 820 O O . ILE A 1 104 ? -13.852 3.786 -8.212 1.00 91.38 104 ILE A O 1
ATOM 824 N N . GLU A 1 105 ? -14.381 1.628 -8.552 1.00 90.12 105 GLU A N 1
ATOM 825 C CA . GLU A 1 105 ? -15.840 1.797 -8.487 1.00 90.12 105 GLU A CA 1
ATOM 826 C C . GLU A 1 105 ? -16.342 1.975 -7.046 1.00 90.12 105 GLU A C 1
ATOM 828 O O . GLU A 1 105 ? -17.270 2.739 -6.788 1.00 90.12 105 GLU A O 1
ATOM 833 N N . PHE A 1 106 ? -15.711 1.300 -6.077 1.00 86.88 106 PHE A N 1
ATOM 834 C CA . PHE A 1 106 ? -16.152 1.269 -4.678 1.00 86.88 106 PHE A CA 1
ATOM 835 C C . PHE A 1 106 ? -15.103 1.873 -3.740 1.00 86.88 106 PHE A C 1
ATOM 837 O O . PHE A 1 106 ? -14.675 1.267 -2.750 1.00 86.88 106 PHE A O 1
ATOM 844 N N . SER A 1 107 ? -14.683 3.105 -4.045 1.00 83.50 107 SER A N 1
ATOM 845 C CA . SER A 1 107 ? -13.715 3.830 -3.221 1.00 83.50 107 SER A CA 1
ATOM 846 C C . SER A 1 107 ? -14.205 3.980 -1.776 1.00 83.50 107 SER A C 1
ATOM 848 O O . SER A 1 107 ? -15.300 4.471 -1.495 1.00 83.50 107 SER A O 1
ATOM 850 N N . ARG A 1 108 ? -13.369 3.550 -0.828 1.00 85.94 108 ARG A N 1
ATOM 851 C CA . ARG A 1 108 ? -13.643 3.674 0.608 1.00 85.94 108 ARG A CA 1
ATOM 852 C C . ARG A 1 108 ? -13.372 5.094 1.085 1.00 85.94 108 ARG A C 1
ATOM 854 O O . ARG A 1 108 ? -12.401 5.719 0.666 1.00 85.94 108 ARG A O 1
ATOM 861 N N . SER A 1 109 ? -14.153 5.557 2.063 1.00 88.19 109 SER A N 1
ATOM 862 C CA . SER A 1 109 ? -13.858 6.803 2.776 1.00 88.19 109 SER A CA 1
ATOM 863 C C . SER A 1 109 ? -12.439 6.765 3.345 1.00 88.19 109 SER A C 1
ATOM 865 O O . SER A 1 109 ? -12.048 5.782 3.979 1.00 88.19 109 SER A O 1
ATOM 867 N N . TYR A 1 110 ? -11.668 7.826 3.134 1.00 90.19 110 TYR A N 1
ATOM 868 C CA . TYR A 1 110 ? -10.329 7.955 3.701 1.00 90.19 110 TYR A CA 1
ATOM 869 C C . TYR A 1 110 ? -10.381 8.515 5.119 1.00 90.19 110 TYR A C 1
ATOM 871 O O . TYR A 1 110 ? -11.225 9.344 5.452 1.00 90.19 110 TYR A O 1
ATOM 879 N N . VAL A 1 111 ? -9.453 8.055 5.952 1.00 90.75 111 VAL A N 1
ATOM 880 C CA . VAL A 1 111 ? -9.235 8.560 7.305 1.00 90.75 111 VAL A CA 1
ATOM 881 C C . VAL A 1 111 ? -7.864 9.212 7.338 1.00 90.75 111 VAL A C 1
ATOM 883 O O . VAL A 1 111 ? -6.877 8.603 6.922 1.00 90.75 111 VAL A O 1
ATOM 886 N N . ILE A 1 112 ? -7.819 10.442 7.842 1.00 89.50 112 ILE A N 1
ATOM 887 C CA . ILE A 1 112 ? -6.588 11.199 8.045 1.00 89.50 112 ILE A CA 1
ATOM 888 C C . ILE A 1 112 ? -6.511 11.533 9.525 1.00 89.50 112 ILE A C 1
ATOM 890 O O . ILE A 1 112 ? -7.357 12.242 10.067 1.00 89.50 112 ILE A O 1
ATOM 894 N N . SER A 1 113 ? -5.496 11.001 10.182 1.00 89.88 113 SER A N 1
ATOM 895 C CA . SER A 1 113 ? -5.131 11.326 11.549 1.00 89.88 113 SER A CA 1
ATOM 896 C C . SER A 1 113 ? -3.612 11.442 11.642 1.00 89.88 113 SER A C 1
ATOM 898 O O . SER A 1 113 ? -2.901 10.892 10.800 1.00 89.88 113 SER A O 1
ATOM 900 N N . PRO A 1 114 ? -3.078 12.085 12.694 1.00 85.75 114 PRO A N 1
ATOM 901 C CA . PRO A 1 114 ? -1.631 12.120 12.918 1.00 85.75 114 PRO A CA 1
ATOM 902 C C . PRO A 1 114 ? -0.985 10.725 12.962 1.00 85.75 114 PRO A C 1
ATOM 904 O O . PRO A 1 114 ? 0.194 10.576 12.670 1.00 85.75 114 PRO A O 1
ATOM 907 N N . SER A 1 115 ? -1.764 9.704 13.326 1.00 86.69 115 SER A N 1
ATOM 908 C CA . SER A 1 115 ? -1.332 8.312 13.458 1.00 86.69 115 SER A CA 1
ATOM 909 C C . SER A 1 115 ? -1.634 7.421 12.248 1.00 86.69 115 SER A C 1
ATOM 911 O O . SER A 1 115 ? -1.166 6.284 12.219 1.00 86.69 115 SER A O 1
ATOM 913 N N . PHE A 1 116 ? -2.447 7.867 11.285 1.00 90.19 116 PHE A N 1
ATOM 914 C CA . PHE A 1 116 ? -2.857 7.041 10.150 1.00 90.19 116 PHE A CA 1
ATOM 915 C C . PHE A 1 116 ? -3.419 7.878 9.002 1.00 90.19 116 PHE A C 1
ATOM 917 O O . PHE A 1 116 ? -4.375 8.631 9.179 1.00 90.19 116 PHE A O 1
ATOM 924 N N . THR A 1 117 ? -2.901 7.634 7.802 1.00 92.31 117 THR A N 1
ATOM 925 C CA . THR A 1 117 ? -3.450 8.172 6.558 1.00 92.31 117 THR A CA 1
ATOM 926 C C . THR A 1 117 ? -3.711 7.015 5.608 1.00 92.31 117 THR A C 1
ATOM 928 O O . THR A 1 117 ? -2.780 6.328 5.190 1.00 92.31 117 THR A O 1
ATOM 931 N N . GLY A 1 118 ? -4.974 6.777 5.267 1.00 93.44 118 GLY A N 1
ATOM 932 C CA . GLY A 1 118 ? -5.328 5.687 4.364 1.00 93.44 118 GLY A CA 1
ATOM 933 C C . GLY A 1 118 ? -6.828 5.424 4.269 1.00 93.44 118 GLY A C 1
ATOM 934 O O . GLY A 1 118 ? -7.626 6.100 4.928 1.00 93.44 118 GLY A O 1
ATOM 935 N N . PRO A 1 119 ? -7.234 4.433 3.460 1.00 93.06 119 PRO A N 1
ATOM 936 C CA . PRO A 1 119 ? -8.629 4.034 3.361 1.00 93.06 119 PRO A CA 1
ATOM 937 C C . PRO A 1 119 ? -9.134 3.525 4.712 1.00 93.06 119 PRO A C 1
ATOM 939 O O . PRO A 1 119 ? -8.392 2.924 5.498 1.00 93.06 119 PRO A O 1
ATOM 942 N N . CYS A 1 120 ? -10.419 3.739 4.988 1.00 89.88 120 CYS A N 1
ATOM 943 C CA . CYS A 1 120 ? -11.040 3.239 6.201 1.00 89.88 120 CYS A CA 1
ATOM 944 C C . CYS A 1 120 ? -10.808 1.725 6.318 1.00 89.88 120 CYS A C 1
ATOM 946 O O . CYS A 1 120 ? -11.159 0.935 5.436 1.00 89.88 120 CYS A O 1
ATOM 948 N N . ARG A 1 121 ? -10.212 1.315 7.445 1.00 87.06 121 ARG A N 1
ATOM 949 C CA . ARG A 1 121 ? -9.914 -0.095 7.747 1.00 87.06 121 ARG A CA 1
ATOM 950 C C . ARG A 1 121 ? -11.192 -0.929 7.930 1.00 87.06 121 ARG A C 1
ATOM 952 O O . ARG A 1 121 ? -11.137 -2.156 7.911 1.00 87.06 121 ARG A O 1
ATOM 959 N N . ARG A 1 122 ? -12.345 -0.273 8.110 1.00 80.12 122 ARG A N 1
ATOM 960 C CA . ARG A 1 122 ? -13.663 -0.898 8.249 1.00 80.12 122 ARG A CA 1
ATOM 961 C C . ARG A 1 122 ? -14.263 -1.123 6.862 1.00 80.12 122 ARG A C 1
ATOM 963 O O . ARG A 1 122 ? -14.842 -0.217 6.278 1.00 80.12 122 ARG A O 1
ATOM 970 N N . ARG A 1 123 ? -14.113 -2.345 6.350 1.00 71.56 123 ARG A N 1
ATOM 971 C CA . ARG A 1 123 ? -14.608 -2.740 5.020 1.00 71.56 123 ARG A CA 1
ATOM 972 C C . ARG A 1 123 ? -16.137 -2.855 4.953 1.00 71.56 123 ARG A C 1
ATOM 974 O O . ARG A 1 123 ? -16.709 -2.637 3.899 1.00 71.56 123 ARG A O 1
ATOM 981 N N . SER A 1 124 ? -16.786 -3.133 6.087 1.00 68.75 124 SER A N 1
ATOM 982 C CA . SER A 1 124 ? -18.241 -3.045 6.245 1.00 68.75 124 SER A CA 1
ATOM 983 C C . SER A 1 124 ? -18.575 -2.109 7.415 1.00 68.75 124 SER A C 1
ATOM 985 O O . SER A 1 124 ? -18.300 -2.450 8.578 1.00 68.75 124 SER A O 1
ATOM 987 N N . PRO A 1 125 ? -19.099 -0.898 7.153 1.00 53.62 125 PRO A N 1
ATOM 988 C CA . PRO A 1 125 ? -19.556 -0.010 8.216 1.00 53.62 125 PRO A CA 1
ATOM 989 C C . PRO A 1 125 ? -20.710 -0.640 9.008 1.00 53.62 125 PRO A C 1
ATOM 991 O O . PRO A 1 125 ? -20.770 -0.473 10.227 1.00 53.62 125 PRO A O 1
ATOM 994 N N . ASP A 1 126 ? -21.521 -1.475 8.362 1.00 54.62 126 ASP A N 1
ATOM 995 C CA . ASP A 1 126 ? -22.806 -1.953 8.869 1.00 54.62 126 ASP A CA 1
ATOM 996 C C . ASP A 1 126 ? -22.724 -3.243 9.700 1.00 54.62 126 ASP A C 1
ATOM 998 O O . ASP A 1 126 ? -23.530 -4.158 9.599 1.00 54.62 126 ASP A O 1
ATOM 1002 N N . SER A 1 127 ? -21.710 -3.355 10.558 1.00 59.09 127 SER A N 1
ATOM 1003 C CA . SER A 1 127 ? -21.605 -4.507 11.463 1.00 59.09 127 SER A CA 1
ATOM 1004 C C . SER A 1 127 ? -22.590 -4.452 12.646 1.00 59.09 127 SER A C 1
ATOM 1006 O O . SER A 1 127 ? -22.336 -5.131 13.639 1.00 59.09 127 SER A O 1
ATOM 1008 N N . GLY A 1 128 ? -23.586 -3.555 12.628 1.00 57.00 128 GLY A N 1
ATOM 1009 C CA . GLY A 1 128 ? -24.577 -3.363 13.701 1.00 57.00 128 GLY A CA 1
ATOM 1010 C C . GLY A 1 128 ? -24.019 -3.047 15.099 1.00 57.00 128 GLY A C 1
ATOM 1011 O O . GLY A 1 128 ? -24.762 -3.038 16.072 1.00 57.00 128 GLY A O 1
ATOM 1012 N N . TYR A 1 129 ? -22.709 -2.814 15.237 1.00 60.44 129 TYR A N 1
ATOM 1013 C CA . TYR A 1 129 ? -22.058 -2.680 16.540 1.00 60.44 129 TYR A CA 1
ATOM 1014 C C . TYR A 1 129 ? -22.139 -1.236 17.031 1.00 60.44 129 TYR A C 1
ATOM 1016 O O . TYR A 1 129 ? -21.423 -0.365 16.524 1.00 60.44 129 TYR A O 1
ATOM 1024 N N . ILE A 1 130 ? -22.990 -1.021 18.031 1.00 55.50 130 ILE A N 1
ATOM 1025 C CA . ILE A 1 130 ? -23.171 0.230 18.768 1.00 55.50 130 ILE A CA 1
ATOM 1026 C C . ILE A 1 130 ? -22.472 0.052 20.123 1.00 55.50 130 ILE A C 1
ATOM 1028 O O . ILE A 1 130 ? -23.075 -0.379 21.098 1.00 55.50 130 ILE A O 1
ATOM 1032 N N . GLY A 1 131 ? -21.167 0.310 20.172 1.00 63.81 131 GLY A N 1
ATOM 1033 C CA . GLY A 1 131 ? -20.376 0.244 21.403 1.00 63.81 131 GLY A CA 1
ATOM 1034 C C . GLY A 1 131 ? -19.169 1.178 21.338 1.00 63.81 131 GLY A C 1
ATOM 1035 O O . GLY A 1 131 ? -18.680 1.480 20.245 1.00 63.81 131 GLY A O 1
ATOM 1036 N N . LEU A 1 132 ? -18.702 1.650 22.498 1.00 48.38 132 LEU A N 1
ATOM 1037 C CA . LEU A 1 132 ? -17.508 2.495 22.627 1.00 48.38 132 LEU A CA 1
ATOM 1038 C C . LEU A 1 132 ? -16.255 1.693 22.232 1.00 48.38 132 LEU A C 1
ATOM 1040 O O . LEU A 1 132 ? -16.092 0.569 22.691 1.00 48.38 132 LEU A O 1
ATOM 1044 N N . GLY A 1 133 ? -15.407 2.260 21.362 1.00 58.50 133 GLY A N 1
ATOM 1045 C CA . GLY A 1 133 ? -14.078 1.734 20.998 1.00 58.50 133 GLY A CA 1
ATOM 1046 C C . GLY A 1 133 ? -14.060 0.356 20.310 1.00 58.50 133 GLY A C 1
ATOM 1047 O O . GLY A 1 133 ? -14.281 -0.681 20.927 1.00 58.50 133 GLY A O 1
ATOM 1048 N N . ARG A 1 134 ? -13.727 0.299 19.010 1.00 63.28 134 ARG A N 1
ATOM 1049 C CA . ARG A 1 134 ? -13.510 -0.988 18.299 1.00 63.28 134 ARG A CA 1
ATOM 1050 C C . ARG A 1 134 ? -12.043 -1.303 18.024 1.00 63.28 134 ARG A C 1
ATOM 1052 O O . ARG A 1 134 ? -11.759 -2.415 17.577 1.00 63.28 134 ARG A O 1
ATOM 1059 N N . ARG A 1 135 ? -11.113 -0.356 18.188 1.00 60.50 135 ARG A N 1
ATOM 1060 C CA . ARG A 1 135 ? -9.704 -0.607 17.854 1.00 60.50 135 ARG A CA 1
ATOM 1061 C C . ARG A 1 135 ? -9.048 -1.346 19.011 1.00 60.50 135 ARG A C 1
ATOM 1063 O O . ARG A 1 135 ? -9.283 -1.028 20.169 1.00 60.50 135 ARG A O 1
ATOM 1070 N N . GLN A 1 136 ? -8.164 -2.284 18.690 1.00 56.81 136 GLN A N 1
ATOM 1071 C CA . GLN A 1 136 ? -7.295 -2.898 19.691 1.00 56.81 136 GLN A CA 1
ATOM 1072 C C . GLN A 1 136 ? -6.452 -1.831 20.403 1.00 56.81 136 GLN A C 1
ATOM 1074 O O . GLN A 1 136 ? -6.349 -1.865 21.613 1.00 56.81 136 GLN A O 1
ATOM 1079 N N . ALA A 1 137 ? -6.005 -0.799 19.680 1.00 56.81 137 ALA A N 1
ATOM 1080 C CA . ALA A 1 137 ? -5.354 0.370 20.267 1.00 56.81 137 ALA A CA 1
ATOM 1081 C C . ALA A 1 137 ? -6.261 1.196 21.200 1.00 56.81 137 ALA A C 1
ATOM 1083 O O . ALA A 1 137 ? -5.743 1.872 22.081 1.00 56.81 137 ALA A O 1
ATOM 1084 N N . ASP A 1 138 ? -7.589 1.178 21.008 1.00 65.88 138 ASP A N 1
ATOM 1085 C CA . ASP A 1 138 ? -8.523 1.817 21.946 1.00 65.88 138 ASP A CA 1
ATOM 1086 C C . ASP A 1 138 ? -8.553 1.002 2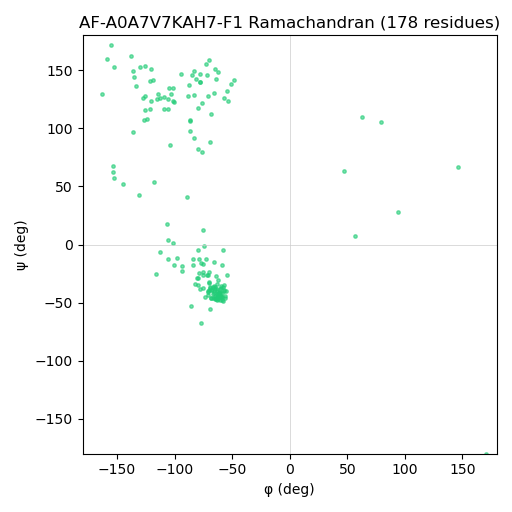3.245 1.00 65.88 138 ASP A C 1
ATOM 1088 O O . ASP A 1 138 ? -8.427 1.587 24.312 1.00 65.88 138 ASP A O 1
ATOM 1092 N N . ARG A 1 139 ? -8.599 -0.339 23.144 1.00 60.31 139 ARG A N 1
ATOM 1093 C CA . ARG A 1 139 ? -8.495 -1.251 24.296 1.00 60.31 139 ARG A CA 1
ATOM 1094 C C . ARG A 1 139 ? -7.150 -1.148 24.999 1.00 60.31 139 ARG A C 1
ATOM 1096 O O . ARG A 1 139 ? -7.131 -0.974 26.198 1.00 60.31 139 ARG A O 1
ATOM 1103 N N . GLU A 1 140 ? -6.039 -1.173 24.271 1.00 66.50 140 GLU A N 1
ATOM 1104 C CA . GLU A 1 140 ? -4.692 -1.046 24.837 1.00 66.50 140 GLU A CA 1
ATOM 1105 C C . GLU A 1 140 ? -4.499 0.328 25.498 1.00 66.50 140 GLU A C 1
ATOM 1107 O O . GLU A 1 140 ? -3.904 0.419 26.569 1.00 66.50 140 GLU A O 1
ATOM 1112 N N . LYS A 1 141 ? -5.038 1.413 24.917 1.00 62.94 141 LYS A N 1
ATOM 1113 C CA . LYS A 1 141 ? -5.055 2.740 25.561 1.00 62.94 141 LYS A CA 1
ATOM 1114 C C . LYS A 1 141 ? -5.946 2.785 26.793 1.00 62.94 141 LYS A C 1
ATOM 1116 O O . LYS A 1 141 ? -5.591 3.449 27.756 1.00 62.94 141 LYS A O 1
ATOM 1121 N N . GLU A 1 142 ? -7.097 2.128 26.758 1.00 63.28 142 GLU A N 1
ATOM 1122 C CA . GLU A 1 142 ? -8.029 2.074 27.880 1.00 63.28 142 GLU A CA 1
ATOM 1123 C C . GLU A 1 142 ? -7.479 1.202 29.012 1.00 63.28 142 GLU A C 1
ATOM 1125 O O . GLU A 1 142 ? -7.518 1.621 30.158 1.00 63.28 142 GLU A O 1
ATOM 1130 N N . GLU A 1 143 ? -6.861 0.065 28.698 1.00 71.06 143 GLU A N 1
ATOM 1131 C CA . GLU A 1 143 ? -6.168 -0.830 29.628 1.00 71.06 143 GLU A CA 1
ATOM 1132 C C . GLU A 1 143 ? -4.940 -0.151 30.239 1.00 71.06 143 GLU A C 1
ATOM 1134 O O . GLU A 1 143 ? -4.757 -0.201 31.451 1.00 71.06 143 GLU A O 1
ATOM 1139 N N . THR A 1 144 ? -4.124 0.549 29.442 1.00 68.00 144 THR A N 1
ATOM 1140 C CA . THR A 1 144 ? -2.979 1.318 29.965 1.00 68.00 144 THR A CA 1
ATOM 1141 C C . THR A 1 144 ? -3.422 2.531 30.782 1.00 68.00 144 THR A C 1
ATOM 1143 O O . THR A 1 144 ? -2.830 2.799 31.826 1.00 68.00 144 THR A O 1
ATOM 1146 N N . ALA A 1 145 ? -4.481 3.241 30.376 1.00 65.50 145 ALA A N 1
ATOM 1147 C CA . ALA A 1 145 ?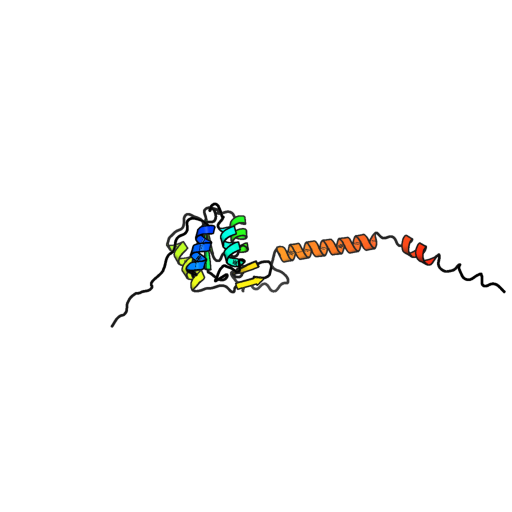 -5.054 4.343 31.150 1.00 65.50 145 ALA A CA 1
ATOM 1148 C C . ALA A 1 145 ? -5.739 3.859 32.439 1.00 65.50 145 ALA A C 1
ATOM 1150 O O . ALA A 1 145 ? -5.631 4.521 33.469 1.00 65.50 145 ALA A O 1
ATOM 1151 N N . ALA A 1 146 ? -6.413 2.709 32.408 1.00 67.06 146 ALA A N 1
ATOM 1152 C CA . ALA A 1 146 ? -7.013 2.074 33.576 1.00 67.06 146 ALA A CA 1
ATOM 1153 C C . ALA A 1 146 ? -5.931 1.571 34.536 1.00 67.06 146 ALA A C 1
ATOM 1155 O O . ALA A 1 146 ? -5.996 1.875 35.721 1.00 67.06 146 ALA A O 1
ATOM 1156 N N . ALA A 1 147 ? -4.890 0.902 34.034 1.00 70.62 147 ALA A N 1
ATOM 1157 C CA . ALA A 1 147 ? -3.745 0.482 34.836 1.00 70.62 147 ALA A CA 1
ATOM 1158 C C . ALA A 1 147 ? -3.013 1.681 35.461 1.00 70.62 147 ALA A C 1
ATOM 1160 O O . ALA A 1 147 ? -2.612 1.612 36.618 1.00 70.62 147 ALA A O 1
ATOM 1161 N N . ALA A 1 148 ? -2.881 2.796 34.732 1.00 71.06 148 ALA A N 1
ATOM 1162 C CA . ALA A 1 148 ? -2.310 4.032 35.263 1.00 71.06 148 ALA A CA 1
ATOM 1163 C C . ALA A 1 148 ? -3.193 4.674 36.348 1.00 71.06 148 ALA A C 1
ATOM 1165 O O . ALA A 1 148 ? -2.662 5.200 37.321 1.00 71.06 148 ALA A O 1
ATOM 1166 N N . ARG A 1 149 ? -4.526 4.612 36.213 1.00 76.31 149 ARG A N 1
ATOM 1167 C CA . ARG A 1 149 ? -5.474 5.090 37.235 1.00 76.31 149 ARG A CA 1
ATOM 1168 C C . ARG A 1 149 ? -5.443 4.236 38.496 1.00 76.31 149 ARG A C 1
ATOM 1170 O O . ARG A 1 149 ? -5.337 4.800 39.575 1.00 76.31 149 ARG A O 1
ATOM 1177 N N . VAL A 1 150 ? -5.457 2.910 38.353 1.00 76.38 150 VAL A N 1
ATOM 1178 C CA . VAL A 1 150 ? -5.337 1.977 39.484 1.00 76.38 150 VAL A CA 1
ATOM 1179 C C . VAL A 1 150 ? -4.007 2.189 40.202 1.00 76.38 150 VAL A C 1
ATOM 1181 O O . VAL A 1 150 ? -4.000 2.330 41.417 1.00 76.38 150 VAL A O 1
ATOM 1184 N N . LYS A 1 151 ? -2.896 2.333 39.466 1.00 72.56 151 LYS A N 1
ATOM 1185 C CA . LYS A 1 151 ? -1.598 2.676 40.067 1.00 72.56 151 LYS A CA 1
ATOM 1186 C C . LYS A 1 151 ? -1.618 4.007 40.807 1.00 72.56 151 LYS A C 1
ATOM 1188 O O . LYS A 1 151 ? -1.087 4.083 41.904 1.00 72.56 151 LYS A O 1
ATOM 1193 N N . ALA A 1 152 ? -2.221 5.044 40.229 1.00 71.38 152 ALA A N 1
ATOM 1194 C CA . ALA A 1 152 ? -2.308 6.350 40.876 1.00 71.38 152 ALA A CA 1
ATOM 1195 C C . ALA A 1 152 ? -3.177 6.311 42.147 1.00 71.38 152 ALA A C 1
ATOM 1197 O O . ALA A 1 152 ? -2.863 6.987 43.122 1.00 71.38 152 ALA A O 1
ATOM 1198 N N . GLU A 1 153 ? -4.248 5.513 42.155 1.00 72.25 153 GLU A N 1
ATOM 1199 C CA . GLU A 1 153 ? -5.102 5.293 43.327 1.00 72.25 153 GLU A CA 1
ATOM 1200 C C . GLU A 1 153 ? -4.400 4.448 44.403 1.00 72.25 153 GLU A C 1
ATOM 1202 O O . GLU A 1 153 ? -4.483 4.786 45.581 1.00 72.25 153 GLU A O 1
ATOM 1207 N N . GLU A 1 154 ? -3.653 3.407 44.020 1.00 70.56 154 GLU A N 1
ATOM 1208 C CA . GLU A 1 154 ? -2.835 2.594 44.932 1.00 70.56 154 GLU A CA 1
ATOM 1209 C C . GLU A 1 154 ? -1.674 3.397 45.533 1.00 70.56 154 GLU A C 1
ATOM 1211 O O . GLU A 1 154 ? -1.438 3.321 46.737 1.00 70.56 154 GLU A O 1
ATOM 1216 N N . GLU A 1 155 ? -0.981 4.213 44.734 1.00 65.25 155 GLU A N 1
ATOM 1217 C CA . GLU A 1 155 ? 0.080 5.117 45.198 1.00 65.25 155 GLU A CA 1
ATOM 1218 C C . GLU A 1 155 ? -0.478 6.205 46.132 1.00 65.25 155 GLU A C 1
ATOM 1220 O O . GLU A 1 155 ? 0.138 6.519 47.153 1.00 65.25 155 GLU A O 1
ATOM 1225 N N . ALA A 1 156 ? -1.676 6.729 45.847 1.00 64.62 156 ALA A N 1
ATOM 1226 C CA . ALA A 1 156 ? -2.365 7.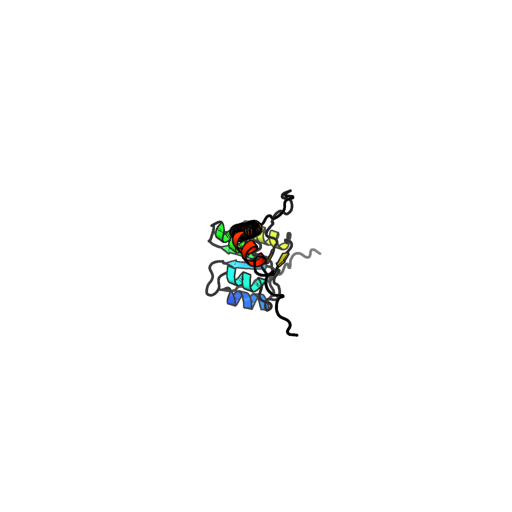679 46.721 1.00 64.62 156 ALA A CA 1
ATOM 1227 C C . ALA A 1 156 ? -2.876 7.037 48.026 1.00 64.62 156 ALA A C 1
ATOM 1229 O O . ALA A 1 156 ? -2.880 7.699 49.063 1.00 64.62 156 ALA A O 1
ATOM 1230 N N . ALA A 1 157 ? -3.287 5.765 48.000 1.00 66.12 157 ALA A N 1
ATOM 1231 C CA . ALA A 1 157 ? -3.739 5.022 49.179 1.00 66.12 157 ALA A CA 1
ATOM 1232 C C . ALA A 1 157 ? -2.578 4.488 50.041 1.00 66.12 157 ALA A C 1
ATOM 1234 O O . ALA A 1 157 ? -2.725 4.358 51.256 1.00 66.12 157 ALA A O 1
ATOM 1235 N N . ALA A 1 158 ? -1.420 4.199 49.435 1.00 60.56 158 ALA A N 1
ATOM 1236 C CA . ALA A 1 158 ? -0.207 3.752 50.124 1.00 60.56 158 ALA A CA 1
ATOM 1237 C C . ALA A 1 158 ? 0.528 4.887 50.861 1.00 60.56 158 ALA A C 1
ATOM 1239 O O . ALA A 1 158 ? 1.337 4.624 51.755 1.00 60.56 158 ALA A O 1
ATOM 1240 N N . MET A 1 159 ? 0.227 6.149 50.542 1.00 56.59 159 MET A N 1
ATOM 1241 C CA . MET A 1 159 ? 0.585 7.283 51.393 1.00 56.59 159 MET A CA 1
ATOM 1242 C C . MET A 1 159 ? -0.261 7.253 52.680 1.00 56.59 159 MET A C 1
ATOM 1244 O O . MET A 1 159 ? -1.341 7.835 52.760 1.00 56.59 159 MET A O 1
ATOM 1248 N N . SER A 1 160 ? 0.246 6.537 53.690 1.00 54.00 160 SER A N 1
ATOM 1249 C CA . SER A 1 160 ? -0.328 6.427 55.039 1.00 54.00 160 SER A CA 1
ATOM 1250 C C . SER A 1 160 ? -0.702 7.791 55.640 1.00 54.00 160 SER A C 1
ATOM 1252 O O . SER A 1 160 ? 0.040 8.774 55.545 1.00 54.00 160 SER A O 1
ATOM 1254 N N . GLN A 1 161 ? -1.834 7.804 56.355 1.00 55.94 161 GLN A N 1
ATOM 1255 C CA . GLN A 1 161 ? -2.382 8.923 57.132 1.00 55.94 161 GLN A CA 1
ATOM 1256 C C . GLN A 1 161 ? -1.444 9.466 58.234 1.00 55.94 161 GLN A C 1
ATOM 1258 O O . GLN A 1 161 ? -1.740 10.506 58.828 1.00 55.94 161 GLN A O 1
ATOM 1263 N N . ASP A 1 162 ? -0.288 8.839 58.465 1.00 49.75 162 ASP A N 1
ATOM 1264 C CA . ASP A 1 162 ? 0.708 9.271 59.451 1.00 49.75 162 ASP A CA 1
ATOM 1265 C C . ASP A 1 162 ? 1.473 10.555 59.052 1.00 49.75 162 ASP A C 1
ATOM 1267 O O . ASP A 1 162 ? 1.884 11.330 59.923 1.00 49.75 162 ASP A O 1
ATOM 1271 N N . GLU A 1 163 ? 1.613 10.875 57.755 1.00 48.97 163 GLU A N 1
ATOM 1272 C CA . GLU A 1 163 ? 2.261 12.134 57.333 1.00 48.97 163 GLU A CA 1
ATOM 1273 C C . GLU A 1 163 ? 1.344 13.364 57.438 1.00 48.97 163 GLU A C 1
ATOM 1275 O O . GLU A 1 163 ? 1.828 14.490 57.607 1.00 48.97 163 GLU A O 1
ATOM 1280 N N . VAL A 1 164 ? 0.021 13.171 57.384 1.00 49.41 164 VAL A N 1
ATOM 1281 C CA . VAL A 1 164 ? -0.959 14.268 57.476 1.00 49.41 164 VAL A CA 1
ATOM 1282 C C . VAL A 1 164 ? -1.090 14.756 58.924 1.00 49.41 164 VAL A C 1
ATOM 1284 O O . VAL A 1 164 ? -1.146 15.965 59.162 1.00 49.41 164 VAL A O 1
ATOM 1287 N N . ALA A 1 165 ? -1.028 13.851 59.908 1.00 47.72 165 ALA A N 1
ATOM 1288 C CA . ALA A 1 165 ? -1.049 14.209 61.328 1.00 47.72 165 ALA A CA 1
ATOM 1289 C C . ALA A 1 165 ? 0.242 14.925 61.784 1.00 47.72 165 ALA A C 1
ATOM 1291 O O . ALA A 1 165 ? 0.178 15.889 62.555 1.00 47.72 165 ALA A O 1
ATOM 1292 N N . SER A 1 166 ? 1.415 14.540 61.257 1.00 47.94 166 SER A N 1
ATOM 1293 C CA . SER A 1 166 ? 2.693 15.167 61.647 1.00 47.94 166 SER A CA 1
ATOM 1294 C C . SER A 1 166 ? 2.853 16.613 61.140 1.00 47.94 166 SER A C 1
ATOM 1296 O O . SER A 1 166 ? 3.562 17.414 61.759 1.00 47.94 166 SER A O 1
ATOM 1298 N N . LYS A 1 167 ? 2.146 16.984 60.060 1.00 51.81 167 LYS A N 1
ATOM 1299 C CA . LYS A 1 167 ? 2.124 18.353 59.509 1.00 51.81 167 LYS A CA 1
ATOM 1300 C C . LYS A 1 167 ? 1.119 19.288 60.196 1.00 51.81 167 LYS A C 1
ATOM 1302 O O . LYS A 1 167 ? 1.284 20.503 60.099 1.00 51.81 167 LYS A O 1
ATOM 1307 N N . LEU A 1 168 ? 0.132 18.763 60.928 1.00 47.75 168 LEU A N 1
ATOM 1308 C CA . LEU A 1 168 ? -0.849 19.565 61.679 1.00 47.75 168 LEU A CA 1
ATOM 1309 C C . LEU A 1 168 ? -0.455 19.805 63.150 1.00 47.75 168 LEU A C 1
ATOM 1311 O O . LEU A 1 168 ? -0.853 20.818 63.718 1.00 47.75 168 LEU A O 1
ATOM 1315 N N . GLY A 1 169 ? 0.397 18.960 63.742 1.00 44.78 169 GLY A N 1
ATOM 1316 C CA . GLY A 1 169 ? 0.830 19.086 65.145 1.00 44.78 169 GLY A CA 1
ATOM 1317 C C . GLY A 1 169 ? 1.933 20.117 65.442 1.00 44.78 169 GLY A C 1
ATOM 1318 O O . GLY A 1 169 ? 2.266 20.319 66.603 1.00 44.78 169 GLY A O 1
ATOM 1319 N N . LYS A 1 170 ? 2.522 20.778 64.434 1.00 49.06 170 LYS A N 1
ATOM 1320 C CA . LYS A 1 170 ? 3.628 21.748 64.630 1.00 49.06 170 LYS A CA 1
ATOM 1321 C C . LYS A 1 170 ? 3.228 23.220 64.469 1.00 49.06 170 LYS A C 1
ATOM 1323 O O . LYS A 1 170 ? 4.092 24.091 64.524 1.00 49.06 170 LYS A O 1
ATOM 1328 N N . LYS A 1 171 ? 1.941 23.527 64.252 1.00 46.34 171 LYS A N 1
ATOM 1329 C CA . LYS A 1 171 ? 1.470 24.898 63.954 1.00 46.34 171 LYS A CA 1
ATOM 1330 C C . LYS A 1 171 ? 0.722 25.586 65.104 1.00 46.34 171 LYS A C 1
ATOM 1332 O O . LYS A 1 171 ? 0.049 26.586 64.873 1.00 46.34 171 LYS A O 1
ATOM 1337 N N . THR A 1 172 ? 0.857 25.100 66.335 1.00 49.75 172 THR A N 1
ATOM 1338 C CA . THR A 1 172 ? 0.270 25.745 67.521 1.00 49.75 172 THR A CA 1
ATOM 1339 C C . THR A 1 172 ? 1.280 25.908 68.650 1.00 49.75 172 THR A C 1
ATOM 1341 O O . THR A 1 172 ? 0.940 25.648 69.786 1.00 49.75 172 THR A O 1
ATOM 1344 N N . ASP A 1 173 ? 2.512 26.323 68.361 1.00 45.75 173 ASP A N 1
ATOM 1345 C CA . ASP A 1 173 ? 3.469 26.755 69.393 1.00 45.75 173 ASP A CA 1
ATOM 1346 C C . ASP A 1 173 ? 4.460 27.758 68.793 1.00 45.75 173 ASP A C 1
ATOM 1348 O O . ASP A 1 173 ? 5.665 27.539 68.748 1.00 45.75 173 ASP A O 1
ATOM 1352 N N . ASN A 1 174 ? 3.959 28.866 68.240 1.00 49.12 174 ASN A N 1
ATOM 1353 C CA . ASN A 1 174 ? 4.839 29.993 67.930 1.00 49.12 174 ASN A CA 1
ATOM 1354 C C . ASN A 1 174 ? 4.088 31.328 67.941 1.00 49.12 174 ASN A C 1
ATOM 1356 O O . ASN A 1 174 ? 3.963 31.992 66.920 1.00 49.12 174 ASN A O 1
ATOM 1360 N N . TRP A 1 175 ? 3.537 31.699 69.099 1.00 45.75 175 TRP A N 1
ATOM 1361 C CA . TRP A 1 175 ? 3.094 33.072 69.388 1.00 45.75 175 TRP A CA 1
ATOM 1362 C C . TRP A 1 175 ? 3.330 33.409 70.873 1.00 45.75 175 TRP A C 1
ATOM 1364 O O . TRP A 1 175 ? 2.441 33.832 71.605 1.00 45.75 175 TRP A O 1
ATOM 1374 N N . ARG A 1 176 ? 4.560 33.185 71.352 1.00 49.59 176 ARG A N 1
ATOM 1375 C CA . ARG A 1 176 ? 5.067 33.812 72.582 1.00 49.59 176 ARG A CA 1
ATOM 1376 C C . ARG A 1 176 ? 6.389 34.496 72.262 1.00 49.59 176 ARG A C 1
ATOM 1378 O O . ARG A 1 176 ? 7.394 33.822 72.081 1.00 49.59 176 ARG A O 1
ATOM 1385 N N . GLY A 1 177 ? 6.372 35.827 72.208 1.00 44.78 177 GLY A N 1
ATOM 1386 C CA . GLY A 1 177 ? 7.595 36.629 72.167 1.00 44.78 177 GLY A CA 1
ATOM 1387 C C . GLY A 1 177 ? 7.493 37.913 71.351 1.00 44.78 177 GLY A C 1
ATOM 1388 O O . GLY A 1 177 ? 8.169 38.035 70.339 1.00 44.78 177 GLY A O 1
ATOM 1389 N N . GLY A 1 178 ? 6.689 38.879 71.800 1.00 40.97 178 GLY A N 1
ATOM 1390 C CA . GLY A 1 17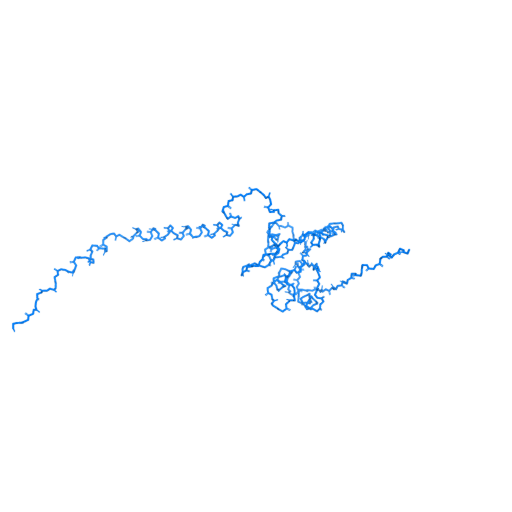8 ? 6.896 40.293 71.462 1.00 40.97 178 GLY A CA 1
ATOM 1391 C C . GLY A 1 178 ? 7.456 41.012 72.699 1.00 40.97 178 GLY A C 1
ATOM 1392 O O . GLY A 1 178 ? 6.854 40.859 73.765 1.00 40.97 178 GLY A O 1
ATOM 1393 N N . PRO A 1 179 ? 8.609 41.706 72.630 1.00 51.19 179 PRO A N 1
ATOM 1394 C CA . PRO A 1 179 ? 9.186 42.390 73.786 1.00 51.19 179 PRO A CA 1
ATOM 1395 C C . PRO A 1 179 ? 8.407 43.661 74.168 1.00 51.19 179 PRO A C 1
ATOM 1397 O O . PRO A 1 179 ? 7.696 44.234 73.346 1.00 51.19 179 PRO A O 1
ATOM 1400 N N . ARG A 1 180 ? 8.547 44.024 75.451 1.00 47.75 180 ARG A N 1
ATOM 1401 C CA . ARG A 1 180 ? 7.940 45.173 76.143 1.00 47.75 180 ARG A CA 1
ATOM 1402 C C . ARG A 1 180 ? 8.389 46.521 75.596 1.00 47.75 180 ARG A C 1
ATOM 1404 O O . ARG A 1 180 ? 9.570 46.607 75.197 1.00 47.75 180 ARG A O 1
#

Nearest PDB structures (foldseek):
  1e6k-assembly1_A  TM=9.108E-01  e=3.067E-06  Escherichia coli
  3rvq-assembly1_A  TM=8.783E-01  e=1.869E-05  Escherichia coli K-12
  3m6m-assembly1_D  TM=9.221E-01  e=1.489E-04  Xanthomonas campestris pv. campestris
  3m6m-assembly1_E  TM=9.097E-01  e=6.946E-04  Xanthomonas campestris pv. campestris
  3m6m-assembly1_F  TM=9.223E-01  e=1.269E-03  Xanthomonas campestris pv. campestris